Protein AF-A0A6I9YJZ0-F1 (afdb_monomer)

Sequence (220 aa):
MALQTDIVELQRIPQGGKQGSSLDDLENQARELYRKLREKPRDQRTSGDSQEVVRLLLQAIQTFEKKIRLLYVQLSNTVVCKQKALELFPKVDEVMTLMHEDEKTVVRLQEKRQKELWNLLKIACSKVRGPVSGSPDSINISRPNNPGQLSLQVITPQNHLVDSGVKSEDLLVETHSLCSQLENVMVDTMKDQEHSFMTLDWSWLELPAEERKRLEQTQM

Secondary structure (DSSP, 8-state):
-HHHHHHHHHHTS--S-SSS--HHHHHHHHHHHHHHHHHS-GGG------HHHHHHHHHHHHHHHHHHHHHHHHHHHHHHHHHHHHHHHHHHHHHHHHHHHHHHHHHHHHHHHHHHHHHHHHHHHHHTSS------------------------------TTSHHHHHHHHHHHHHHHHHHHHHHHHHHHHHHHHHHHTS--TTTS--HHHHHHHHHTT-

Organism: NCBI:txid35019

Radius of gyration: 41.4 Å; Cα contacts (8 Å, |Δi|>4): 25; chains: 1; bounding box: 74×68×133 Å

pLDDT: mean 78.28, std 21.3, range [32.06, 98.81]

InterPro domains:
  IPR022007 I-kappa-kinase-beta NEMO binding domain [PF12179] (169-205)
  IPR022007 I-kappa-kinase-beta NEMO binding domain [SM01239] (168-205)
  IPR041185 IKBKB, scaffold dimerization domain [PF18397] (1-126)
  IPR046375 IKBKB, scaffold dimerization domain superfamily [G3DSA:1.20.1270.250] (1-138)
  IPR051180 Inhibitor of nuclear factor kappa-B kinase [PTHR22969] (1-205)

Structure (mmCIF, N/CA/C/O backbone):
data_AF-A0A6I9YJZ0-F1
#
_entry.id   AF-A0A6I9YJZ0-F1
#
loop_
_atom_site.group_PDB
_atom_site.id
_atom_site.type_symbol
_atom_site.label_atom_id
_atom_site.label_alt_id
_atom_site.label_comp_id
_atom_site.label_asym_id
_atom_site.label_entity_id
_atom_site.label_seq_id
_atom_site.pdbx_PDB_ins_code
_atom_site.Cartn_x
_atom_site.Cartn_y
_atom_site.Cartn_z
_atom_site.occupancy
_atom_site.B_iso_or_equiv
_atom_site.auth_seq_id
_atom_site.auth_comp_id
_atom_site.auth_asym_id
_atom_site.auth_atom_id
_atom_site.pdbx_PDB_model_num
ATOM 1 N N . MET A 1 1 ? -2.819 4.442 -12.175 1.00 89.19 1 MET A N 1
ATOM 2 C CA . MET A 1 1 ? -3.759 5.515 -11.771 1.00 89.19 1 MET A CA 1
ATOM 3 C C . MET A 1 1 ? -4.951 5.009 -10.966 1.00 89.19 1 MET A C 1
ATOM 5 O O . MET A 1 1 ? -5.143 5.537 -9.887 1.00 89.19 1 MET A O 1
ATOM 9 N N . ALA A 1 2 ? -5.695 3.979 -11.395 1.00 94.19 2 ALA A N 1
ATOM 10 C CA . ALA A 1 2 ? -6.834 3.456 -10.615 1.00 94.19 2 ALA A CA 1
ATOM 11 C C . ALA A 1 2 ? -6.472 3.068 -9.164 1.00 94.19 2 ALA A C 1
ATOM 13 O O . ALA A 1 2 ? -7.145 3.483 -8.232 1.00 94.19 2 ALA A O 1
ATOM 14 N N . LEU A 1 3 ? -5.340 2.380 -8.960 1.00 95.19 3 LEU A N 1
ATOM 15 C CA . LEU A 1 3 ? -4.853 2.042 -7.617 1.00 95.19 3 LEU A CA 1
ATOM 16 C C . LEU A 1 3 ? -4.596 3.278 -6.733 1.00 95.19 3 LEU A C 1
ATOM 18 O O . LEU A 1 3 ? -4.850 3.242 -5.537 1.00 95.19 3 LEU A O 1
ATOM 22 N N . GLN A 1 4 ? -4.124 4.382 -7.318 1.00 94.88 4 GLN A N 1
ATOM 23 C CA . GLN A 1 4 ? -3.910 5.630 -6.581 1.00 94.88 4 GLN A CA 1
ATOM 24 C C . GLN A 1 4 ? -5.243 6.214 -6.100 1.00 94.88 4 GLN A C 1
ATOM 26 O O . GLN A 1 4 ? -5.325 6.717 -4.984 1.00 94.88 4 GLN A O 1
ATOM 31 N N . THR A 1 5 ? -6.291 6.129 -6.924 1.00 94.94 5 THR A N 1
ATOM 32 C CA . THR A 1 5 ? -7.646 6.543 -6.546 1.00 94.94 5 THR A CA 1
ATOM 33 C C . THR A 1 5 ? -8.163 5.718 -5.371 1.00 94.94 5 THR A C 1
ATOM 35 O O . THR A 1 5 ? -8.578 6.315 -4.380 1.00 94.94 5 THR A O 1
ATOM 38 N N . ASP A 1 6 ? -8.043 4.386 -5.436 1.00 92.12 6 ASP A N 1
ATOM 39 C CA . ASP A 1 6 ? -8.446 3.475 -4.351 1.00 92.12 6 ASP A CA 1
ATOM 40 C C . ASP A 1 6 ? -7.719 3.820 -3.030 1.00 92.12 6 ASP A C 1
ATOM 42 O O . ASP A 1 6 ? -8.333 3.890 -1.964 1.00 92.12 6 ASP A O 1
ATOM 46 N N . ILE A 1 7 ? -6.408 4.091 -3.091 1.00 93.38 7 ILE A N 1
ATOM 47 C CA . ILE A 1 7 ? -5.592 4.449 -1.916 1.00 93.38 7 ILE A CA 1
ATOM 48 C C . ILE A 1 7 ? -6.031 5.788 -1.314 1.00 93.38 7 ILE A C 1
ATOM 50 O O . ILE A 1 7 ? -6.180 5.903 -0.097 1.00 93.38 7 ILE A O 1
ATOM 54 N N . VAL A 1 8 ? -6.250 6.805 -2.148 1.00 93.25 8 VAL A N 1
ATOM 55 C CA . VAL A 1 8 ? -6.686 8.130 -1.681 1.00 93.25 8 VAL A CA 1
ATOM 56 C C . VAL A 1 8 ? -8.094 8.064 -1.087 1.00 93.25 8 VAL A C 1
ATOM 58 O O . VAL A 1 8 ? -8.381 8.746 -0.103 1.00 93.25 8 VAL A O 1
ATOM 61 N N . GLU A 1 9 ? -8.981 7.246 -1.652 1.00 88.94 9 GLU A N 1
ATOM 62 C CA . GLU A 1 9 ? -10.317 7.033 -1.101 1.00 88.94 9 GLU A CA 1
ATOM 63 C C . GLU A 1 9 ? -10.255 6.388 0.287 1.00 88.94 9 GLU A C 1
ATOM 65 O O . GLU A 1 9 ? -10.908 6.885 1.203 1.00 88.94 9 GLU A O 1
ATOM 70 N N . LEU A 1 10 ? -9.393 5.383 0.486 1.00 88.50 10 LEU A N 1
ATOM 71 C CA . LEU A 1 10 ? -9.165 4.777 1.804 1.00 88.50 10 LEU A CA 1
ATOM 72 C C . LEU A 1 10 ? -8.682 5.789 2.851 1.00 88.50 10 LEU A C 1
ATOM 74 O O . LEU A 1 10 ? -9.098 5.732 4.005 1.00 88.50 10 LEU A O 1
ATOM 78 N N . GLN A 1 11 ? -7.849 6.749 2.452 1.00 84.56 11 GLN A N 1
ATOM 79 C CA . GLN A 1 11 ? -7.344 7.794 3.349 1.00 84.56 11 GLN A CA 1
ATOM 80 C C . GLN A 1 11 ? -8.394 8.856 3.705 1.00 84.56 11 GLN A C 1
ATOM 82 O O . GLN A 1 11 ? -8.280 9.504 4.745 1.00 84.56 11 GLN A O 1
ATOM 87 N N . ARG A 1 12 ? -9.423 9.050 2.869 1.00 83.25 12 ARG A N 1
ATOM 88 C CA . ARG A 1 12 ? -10.500 10.026 3.120 1.00 83.25 12 ARG A CA 1
ATOM 89 C C . ARG A 1 12 ? -11.581 9.526 4.067 1.00 83.25 12 ARG A C 1
ATOM 91 O O . ARG A 1 12 ? -12.447 10.318 4.443 1.00 83.25 12 ARG A O 1
ATOM 98 N N . ILE A 1 13 ? -11.574 8.246 4.429 1.00 68.31 13 ILE A N 1
ATOM 99 C CA . ILE A 1 13 ? -12.644 7.672 5.239 1.00 68.31 13 ILE A CA 1
ATOM 100 C C . ILE A 1 13 ? -12.625 8.342 6.615 1.00 68.31 13 ILE A C 1
ATOM 102 O O . ILE A 1 13 ? -11.611 8.277 7.314 1.00 68.31 13 ILE A O 1
ATOM 106 N N . PRO A 1 14 ? -13.714 9.039 7.001 1.00 63.38 14 PRO A N 1
ATOM 107 C CA . PRO A 1 14 ? -13.719 9.836 8.210 1.00 63.38 14 PRO A CA 1
ATOM 108 C C . PRO A 1 14 ? -13.500 8.915 9.403 1.00 63.38 14 PRO A C 1
ATOM 110 O O . PRO A 1 14 ? -14.345 8.084 9.738 1.00 63.38 14 PRO A O 1
ATOM 113 N N . GLN A 1 15 ? -12.344 9.079 10.041 1.00 57.19 15 GLN A N 1
ATOM 114 C CA . GLN A 1 15 ? -11.987 8.452 11.304 1.00 57.19 15 GLN A CA 1
ATOM 115 C C . GLN A 1 15 ? -12.956 8.969 12.382 1.00 57.19 15 GLN A C 1
ATOM 117 O O . GLN A 1 15 ? -12.709 9.957 13.063 1.00 57.19 15 GLN A O 1
ATOM 122 N N . GLY A 1 16 ? -14.135 8.353 12.475 1.00 54.47 16 GLY A N 1
ATOM 123 C CA . GLY A 1 16 ? -14.997 8.373 13.657 1.00 54.47 16 GLY A CA 1
ATOM 124 C C . GLY A 1 16 ? -15.728 9.670 14.019 1.00 54.47 16 GLY A C 1
ATOM 125 O O . GLY A 1 16 ? -16.404 9.688 15.043 1.00 54.47 16 GLY A O 1
ATOM 126 N N . GLY A 1 17 ? -15.673 10.738 13.229 1.00 52.31 17 GLY A N 1
ATOM 127 C CA . GLY A 1 17 ? -16.432 11.950 13.538 1.00 52.31 17 GLY A CA 1
ATOM 128 C C . GLY A 1 17 ? -17.819 11.945 12.900 1.00 52.31 17 GLY A C 1
ATOM 129 O O . GLY A 1 17 ? -17.897 12.263 11.717 1.00 52.31 17 GLY A O 1
ATOM 130 N N . LYS A 1 18 ? -18.890 11.675 13.675 1.00 54.16 18 LYS A N 1
ATOM 131 C CA . LYS A 1 18 ? -20.130 12.508 13.736 1.00 54.16 18 LYS A CA 1
ATOM 132 C C . LYS A 1 18 ? -21.462 11.815 14.080 1.00 54.16 18 LYS A C 1
ATOM 134 O O . LYS A 1 18 ? -22.438 12.541 14.235 1.00 54.16 18 LYS A O 1
ATOM 139 N N . GLN A 1 19 ? -21.574 10.497 14.270 1.00 45.75 19 GLN A N 1
ATOM 140 C CA . GLN A 1 19 ? -22.873 9.903 14.659 1.00 45.75 19 GLN A CA 1
ATOM 141 C C . GLN A 1 19 ? -22.752 8.820 15.740 1.00 45.75 19 GLN A C 1
ATOM 143 O O . GLN A 1 19 ? -22.473 7.659 15.457 1.00 45.75 19 GLN A O 1
ATOM 148 N N . GLY A 1 20 ? -23.005 9.231 16.986 1.00 58.12 20 GLY A N 1
ATOM 149 C CA . GLY A 1 20 ? -22.986 8.405 18.197 1.00 58.12 20 GLY A CA 1
ATOM 150 C C . GLY A 1 20 ? -21.967 8.919 19.214 1.00 58.12 20 GLY A C 1
ATOM 151 O O . GLY A 1 20 ? -20.915 9.413 18.820 1.00 58.12 20 GLY A O 1
ATOM 152 N N . SER A 1 21 ? -22.276 8.810 20.512 1.00 62.78 21 SER A N 1
ATOM 153 C CA . SER A 1 21 ? -21.271 8.954 21.576 1.00 62.78 21 SER A CA 1
ATOM 154 C C . SER A 1 21 ? -20.090 8.042 21.237 1.00 62.78 21 SER A C 1
ATOM 156 O O . SER A 1 21 ? -20.307 6.840 21.032 1.00 62.78 21 SER A O 1
ATOM 158 N N . SER A 1 22 ? -18.874 8.584 21.132 1.00 84.94 22 SER A N 1
ATOM 159 C CA . SER A 1 22 ? -17.691 7.759 20.889 1.00 84.94 22 SER A CA 1
ATOM 160 C C . SER A 1 22 ? -17.588 6.693 21.979 1.00 84.94 22 SER A C 1
ATOM 162 O O . SER A 1 22 ? -18.131 6.826 23.076 1.00 84.94 22 SER A O 1
ATOM 164 N N . LEU A 1 23 ? -16.853 5.626 21.683 1.00 90.69 23 LEU A N 1
ATOM 165 C CA . LEU A 1 23 ? -16.465 4.658 22.703 1.00 90.69 23 LEU A CA 1
ATOM 166 C C . LEU A 1 23 ? -15.793 5.367 23.900 1.00 90.69 23 LEU A C 1
ATOM 168 O O . LEU A 1 23 ? -16.055 5.001 25.040 1.00 90.69 23 LEU A O 1
ATOM 172 N N . ASP A 1 24 ? -15.041 6.439 23.631 1.00 90.88 24 ASP A N 1
ATOM 173 C CA . ASP A 1 24 ? -14.400 7.287 24.645 1.00 90.88 24 ASP A CA 1
ATOM 174 C C . ASP A 1 24 ? -15.426 8.068 25.482 1.00 90.88 24 ASP A C 1
ATOM 176 O O . ASP A 1 24 ? -15.283 8.200 26.694 1.00 90.88 24 ASP A O 1
ATOM 180 N N . ASP A 1 25 ? -16.510 8.548 24.865 1.00 92.31 25 ASP A N 1
ATOM 181 C CA . ASP A 1 25 ? -17.584 9.240 25.587 1.00 92.31 25 ASP A CA 1
ATOM 182 C C . ASP A 1 25 ? -18.310 8.279 26.534 1.00 92.31 25 ASP A C 1
ATOM 184 O O . ASP A 1 25 ? -18.611 8.632 27.674 1.00 92.31 25 ASP A O 1
ATOM 188 N N . LEU A 1 26 ? -18.566 7.049 26.077 1.00 94.19 26 LEU A N 1
ATOM 189 C CA . LEU A 1 26 ? -19.190 6.001 26.888 1.00 94.19 26 LEU A CA 1
ATOM 190 C C . LEU A 1 26 ? -18.299 5.590 28.057 1.00 94.19 26 LEU A C 1
ATOM 192 O O . LEU A 1 26 ? -18.790 5.406 29.172 1.00 94.19 26 LEU A O 1
ATOM 196 N N . GLU A 1 27 ? -16.991 5.497 27.824 1.00 94.38 27 GLU A N 1
ATOM 197 C CA . GLU A 1 27 ? -16.016 5.264 28.881 1.00 94.38 27 GLU A CA 1
ATOM 198 C C . GLU A 1 27 ? -16.036 6.398 29.913 1.00 94.38 27 GLU A C 1
ATOM 200 O O . GLU A 1 27 ? -16.138 6.144 31.116 1.00 94.38 27 GLU A O 1
ATOM 205 N N . ASN A 1 28 ? -15.992 7.651 29.459 1.00 95.75 28 ASN A N 1
ATOM 206 C CA . ASN A 1 28 ? -16.017 8.820 30.335 1.00 95.75 28 ASN A CA 1
ATOM 207 C C . ASN A 1 28 ? -17.302 8.874 31.173 1.00 95.75 28 ASN A C 1
ATOM 209 O O . ASN A 1 28 ? -17.244 9.140 32.376 1.00 95.75 28 ASN A O 1
ATOM 213 N N . GLN A 1 29 ? -18.453 8.552 30.577 1.00 96.25 29 GLN A N 1
ATOM 214 C CA . GLN A 1 29 ? -19.728 8.448 31.289 1.00 96.25 29 GLN A CA 1
ATOM 215 C C . GLN A 1 29 ? -19.708 7.345 32.354 1.00 96.25 29 GLN A C 1
ATOM 217 O O . GLN A 1 29 ? -20.157 7.575 33.478 1.00 96.25 29 GLN A O 1
ATOM 222 N N . ALA A 1 30 ? -19.153 6.171 32.043 1.00 96.19 30 ALA A N 1
ATOM 223 C CA . ALA A 1 30 ? -19.046 5.069 32.99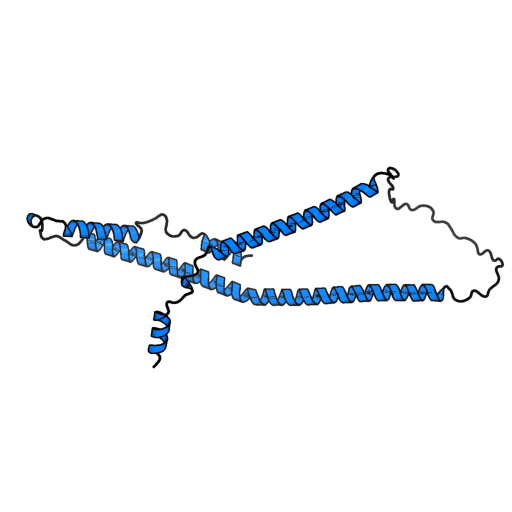7 1.00 96.19 30 ALA A CA 1
ATOM 224 C C . ALA A 1 30 ? -18.090 5.397 34.156 1.00 96.19 30 ALA A C 1
ATOM 226 O O . ALA A 1 30 ? -18.415 5.141 35.320 1.00 96.19 30 ALA A O 1
ATOM 227 N N . ARG A 1 31 ? -16.940 6.020 33.859 1.00 96.75 31 ARG A N 1
ATOM 228 C CA . ARG A 1 31 ? -15.984 6.506 34.869 1.00 96.75 31 ARG A CA 1
ATOM 229 C C . ARG A 1 31 ? -16.638 7.524 35.801 1.00 96.75 31 ARG A C 1
ATOM 231 O O . ARG A 1 31 ? -16.489 7.417 37.016 1.00 96.75 31 ARG A O 1
ATOM 238 N N . GLU A 1 32 ? -17.401 8.467 35.252 1.00 97.12 32 GLU A N 1
ATOM 239 C CA . GLU A 1 32 ? -18.118 9.478 36.032 1.00 97.12 32 GLU A CA 1
ATOM 240 C C . GLU A 1 32 ? -19.205 8.868 36.921 1.00 97.12 32 GLU A C 1
ATOM 242 O O . GLU A 1 32 ? -19.327 9.217 38.096 1.00 97.12 32 GLU A O 1
ATOM 247 N N . LEU A 1 33 ? -19.973 7.919 36.385 1.00 95.75 33 LEU A N 1
ATOM 248 C CA . LEU A 1 33 ? -20.999 7.207 37.138 1.00 95.75 33 LEU A CA 1
ATOM 249 C C . LEU A 1 33 ? -20.394 6.469 38.343 1.00 95.75 33 LEU A C 1
ATOM 251 O O . LEU A 1 33 ? -20.909 6.559 39.460 1.00 95.75 33 LEU A O 1
ATOM 255 N N . TYR A 1 34 ? -19.272 5.780 38.131 1.00 95.50 34 TYR A N 1
ATOM 256 C CA . TYR A 1 34 ? -18.565 5.073 39.194 1.00 95.50 34 TYR A CA 1
ATOM 257 C C . TYR A 1 34 ? -17.957 6.026 40.231 1.00 95.50 34 TYR A C 1
ATOM 259 O O . TYR A 1 34 ? -18.058 5.766 41.433 1.00 95.50 34 TYR A O 1
ATOM 267 N N . ARG A 1 35 ? -17.381 7.151 39.787 1.00 96.25 35 ARG A N 1
ATOM 268 C CA . ARG A 1 35 ? -16.863 8.213 40.664 1.00 96.25 35 ARG A CA 1
ATOM 269 C C . ARG A 1 35 ? -17.950 8.705 41.620 1.00 96.25 35 ARG A C 1
ATOM 271 O O . ARG A 1 35 ? -17.780 8.621 42.835 1.00 96.25 35 ARG A O 1
ATOM 278 N N . LYS A 1 36 ? -19.114 9.084 41.078 1.00 93.81 36 LYS A N 1
ATOM 279 C CA . LYS A 1 36 ? -20.282 9.526 41.859 1.00 93.81 36 LYS A CA 1
ATOM 280 C C . LYS A 1 36 ? -20.764 8.462 42.841 1.00 93.81 36 LYS A C 1
ATOM 282 O O . LYS A 1 36 ? -21.148 8.788 43.960 1.00 93.81 36 LYS A O 1
ATOM 287 N N . LEU A 1 37 ? -20.747 7.188 42.445 1.00 92.12 37 LEU A N 1
ATOM 288 C CA . LEU A 1 37 ? -21.138 6.089 43.328 1.00 92.12 37 LEU A CA 1
ATOM 289 C C . LEU A 1 37 ? -20.167 5.924 44.508 1.00 92.12 37 LEU A C 1
ATOM 291 O O . LEU A 1 37 ? -20.604 5.675 45.631 1.00 92.12 37 LEU A O 1
ATOM 295 N N . ARG A 1 38 ? -18.861 6.086 44.269 1.00 92.25 38 ARG A N 1
ATOM 296 C CA . ARG A 1 38 ? -17.805 5.997 45.291 1.00 92.25 38 ARG A CA 1
ATOM 297 C C . ARG A 1 38 ? -17.801 7.174 46.260 1.00 92.25 38 ARG A C 1
ATOM 299 O O . ARG A 1 38 ? -17.594 6.969 47.455 1.00 92.25 38 ARG A O 1
ATOM 306 N N . GLU A 1 39 ? -18.028 8.379 45.751 1.00 94.25 39 GLU A N 1
ATOM 307 C CA . GLU A 1 39 ? -18.002 9.623 46.529 1.00 94.25 39 GLU A CA 1
ATOM 308 C C . GLU A 1 39 ? -19.256 9.817 47.400 1.00 94.25 39 GLU A C 1
ATOM 310 O O . GLU A 1 39 ? -19.254 10.660 48.296 1.00 94.25 39 GLU A O 1
ATOM 315 N N . LYS A 1 40 ? -20.313 9.008 47.214 1.00 92.38 40 LYS A N 1
ATOM 316 C CA . LYS A 1 40 ? -21.535 9.077 48.033 1.00 92.38 40 LYS A CA 1
ATOM 317 C C . LYS A 1 40 ? -21.243 8.911 49.543 1.00 92.38 40 LYS A C 1
ATOM 319 O O . LYS A 1 40 ? -20.646 7.891 49.939 1.00 92.38 40 LYS A O 1
ATOM 324 N N . PRO A 1 41 ? -21.719 9.845 50.401 1.00 90.12 41 PRO A N 1
ATOM 325 C CA . PRO A 1 41 ? -21.644 9.734 51.862 1.00 90.12 41 PRO A CA 1
ATOM 326 C C . PRO A 1 41 ? -22.288 8.444 52.376 1.00 90.12 41 PRO A C 1
ATOM 328 O O . PRO A 1 41 ? -23.252 7.964 51.781 1.00 90.12 41 PRO A O 1
ATOM 331 N N . ARG A 1 42 ? -21.787 7.885 53.491 1.00 84.94 42 ARG A N 1
ATOM 332 C CA . ARG A 1 42 ? -22.301 6.621 54.066 1.00 84.94 42 ARG A CA 1
ATOM 333 C C . ARG A 1 42 ? -23.805 6.667 54.338 1.00 84.94 42 ARG A C 1
ATOM 335 O O . ARG A 1 42 ? -24.481 5.684 54.060 1.00 84.94 42 ARG A O 1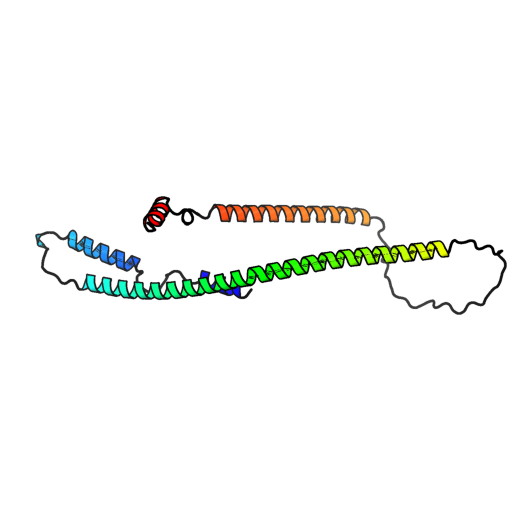
ATOM 342 N N . ASP A 1 43 ? -24.310 7.815 54.771 1.00 87.50 43 ASP A N 1
ATOM 343 C CA . ASP A 1 43 ? -25.717 8.021 55.134 1.00 87.50 43 ASP A CA 1
ATOM 344 C C . ASP A 1 43 ? -26.663 7.969 53.917 1.00 87.50 43 ASP A C 1
ATOM 346 O O . ASP A 1 43 ? -27.863 7.769 54.063 1.00 87.50 43 ASP A O 1
ATOM 350 N N . GLN A 1 44 ? -26.118 8.110 52.701 1.00 87.31 44 GLN A N 1
ATOM 351 C CA . GLN A 1 44 ? -26.849 8.069 51.427 1.00 87.31 44 GLN A CA 1
ATOM 352 C C . GLN A 1 44 ? -26.606 6.770 50.638 1.00 87.31 44 GLN A C 1
ATOM 354 O O . GLN A 1 44 ? -27.030 6.650 49.484 1.00 87.31 44 GLN A O 1
ATOM 359 N N . ARG A 1 45 ? -25.892 5.792 51.215 1.00 88.19 45 ARG A N 1
ATOM 360 C CA . ARG A 1 45 ? -25.632 4.493 50.576 1.00 88.19 45 ARG A CA 1
ATOM 361 C C . ARG A 1 45 ? -26.824 3.574 50.779 1.00 88.19 45 ARG A C 1
ATOM 363 O O . ARG A 1 45 ? -26.849 2.747 51.684 1.00 88.19 45 ARG A O 1
ATOM 370 N N . THR A 1 46 ? -27.812 3.736 49.915 1.00 86.31 46 THR A N 1
ATOM 371 C CA . THR A 1 46 ? -28.967 2.846 49.827 1.00 86.31 46 THR A CA 1
ATOM 372 C C . THR A 1 46 ? -28.752 1.777 48.757 1.00 86.31 46 THR A C 1
ATOM 374 O O . THR A 1 46 ? -27.877 1.896 47.895 1.00 86.31 46 THR A O 1
ATOM 377 N N . SER A 1 47 ? -29.553 0.711 48.816 1.00 87.75 47 SER A N 1
ATOM 378 C CA . SER A 1 47 ? -29.655 -0.243 47.710 1.00 87.75 47 SER A CA 1
ATOM 379 C C . SER A 1 47 ? -30.175 0.478 46.459 1.00 87.75 47 SER A C 1
ATOM 381 O O . SER A 1 47 ? -31.075 1.314 46.559 1.00 87.75 47 SER A O 1
ATOM 383 N N . GLY A 1 48 ? -29.594 0.182 45.298 1.00 87.31 48 GLY A N 1
ATOM 384 C CA . GLY A 1 48 ? -29.972 0.759 44.009 1.00 87.31 48 GLY A CA 1
ATOM 385 C C . GLY A 1 48 ? -29.786 -0.251 42.881 1.00 87.31 48 GLY A C 1
ATOM 386 O O . GLY A 1 48 ? -29.102 -1.261 43.056 1.00 87.31 48 GLY A O 1
ATOM 387 N N . ASP A 1 49 ? -30.406 0.013 41.733 1.00 91.88 49 ASP A N 1
ATOM 388 C CA . ASP A 1 49 ? -30.241 -0.817 40.543 1.00 91.88 49 ASP A CA 1
ATOM 389 C C . ASP A 1 49 ? -28.923 -0.521 39.800 1.00 91.88 49 ASP A C 1
ATOM 391 O O . ASP A 1 49 ? -28.205 0.441 40.079 1.00 91.88 49 ASP A O 1
ATOM 395 N N . SER A 1 50 ? -28.580 -1.400 38.859 1.00 94.81 50 SER A N 1
ATOM 396 C CA . SER A 1 50 ? -27.412 -1.255 37.978 1.00 94.81 50 SER A CA 1
ATOM 397 C C . SER A 1 50 ? -27.810 -0.851 36.554 1.00 94.81 50 SER A C 1
ATOM 399 O O . SER A 1 50 ? -27.029 -1.053 35.622 1.00 94.81 50 SER A O 1
ATOM 401 N N . GLN A 1 51 ? -29.021 -0.314 36.356 1.00 97.12 51 GLN A N 1
ATOM 402 C CA . GLN A 1 51 ? -29.609 -0.121 35.028 1.00 97.12 51 GLN A CA 1
ATOM 403 C C . GLN A 1 51 ? -28.742 0.788 34.151 1.00 97.12 51 GLN A C 1
ATOM 405 O O . GLN A 1 51 ? -28.505 0.471 32.987 1.00 97.12 51 GLN A O 1
ATOM 410 N N . GLU A 1 52 ? -28.209 1.872 34.714 1.00 95.44 52 GLU A N 1
ATOM 411 C CA . GLU A 1 52 ? -27.393 2.829 33.961 1.00 95.44 52 GLU A CA 1
ATOM 412 C C . GLU A 1 52 ? -26.013 2.266 33.578 1.00 95.44 52 GLU A C 1
ATOM 414 O O . GLU A 1 52 ? -25.540 2.493 32.465 1.00 95.44 52 GLU A O 1
ATOM 419 N N . VAL A 1 53 ? -25.396 1.450 34.446 1.00 96.31 53 VAL A N 1
ATOM 420 C CA . VAL A 1 53 ? -24.148 0.729 34.120 1.00 96.31 53 VAL A CA 1
ATOM 421 C C . VAL A 1 53 ? -24.393 -0.253 32.979 1.00 96.31 53 VAL A C 1
ATOM 423 O O . VAL A 1 53 ? -23.629 -0.294 32.015 1.00 96.31 53 VAL A O 1
ATOM 426 N N . VAL A 1 54 ? -25.476 -1.029 33.067 1.00 97.69 54 VAL A N 1
ATOM 427 C CA . VAL A 1 54 ? -25.848 -2.007 32.038 1.00 97.69 54 VAL A CA 1
ATOM 428 C C . VAL A 1 54 ? -26.164 -1.305 30.715 1.00 97.69 54 VAL A C 1
ATOM 430 O O . VAL A 1 54 ? -25.725 -1.768 29.663 1.00 97.69 54 VAL A O 1
ATOM 433 N N . ARG A 1 55 ? -26.852 -0.155 30.747 1.00 96.88 55 ARG A N 1
ATOM 434 C CA . ARG A 1 55 ? -27.142 0.664 29.561 1.00 96.88 55 ARG A CA 1
ATOM 435 C C . ARG A 1 55 ? -25.857 1.121 28.867 1.00 96.88 55 ARG A C 1
ATOM 437 O O . ARG A 1 55 ? -25.727 0.931 27.657 1.00 96.88 55 ARG A O 1
ATOM 444 N N . LEU A 1 56 ? -24.909 1.682 29.621 1.00 96.50 56 LEU A N 1
ATOM 445 C CA . LEU A 1 56 ? -23.610 2.117 29.095 1.00 96.50 56 LEU A CA 1
ATOM 446 C C . LEU A 1 56 ? -22.807 0.943 28.524 1.00 96.50 56 LEU A C 1
ATOM 448 O O . LEU A 1 56 ? -22.247 1.063 27.436 1.00 96.50 56 LEU A O 1
ATOM 452 N N . LEU A 1 57 ? -22.803 -0.206 29.207 1.00 97.25 57 LEU A N 1
ATOM 453 C CA . LEU A 1 57 ? -22.099 -1.407 28.756 1.00 97.25 57 LEU A CA 1
ATOM 454 C C . LEU A 1 57 ? -22.665 -1.943 27.435 1.00 97.25 57 LEU A C 1
ATOM 456 O O . LEU A 1 57 ? -21.908 -2.208 26.503 1.00 97.25 57 LEU A O 1
ATOM 460 N N . LEU A 1 58 ? -23.990 -2.059 27.321 1.00 97.12 58 LEU A N 1
ATOM 461 C CA . LEU A 1 58 ? -24.636 -2.508 26.085 1.00 97.12 58 LEU A CA 1
ATOM 462 C C . LEU A 1 58 ? -24.370 -1.538 24.928 1.00 97.12 58 LEU A C 1
ATOM 464 O O . LEU A 1 58 ? -24.079 -1.972 23.812 1.00 97.12 58 LEU A O 1
ATOM 468 N N . GLN A 1 59 ? -24.405 -0.230 25.192 1.00 96.06 59 GLN A N 1
ATOM 469 C CA . GLN A 1 59 ? -24.083 0.782 24.189 1.00 96.06 59 GLN A CA 1
ATOM 470 C C . GLN A 1 59 ? -22.608 0.709 23.759 1.00 96.06 59 GLN A C 1
ATOM 472 O O . GLN A 1 59 ? -22.308 0.843 22.568 1.00 96.06 59 GLN A O 1
ATOM 477 N N . ALA A 1 60 ? -21.690 0.447 24.694 1.00 95.56 60 ALA A N 1
ATOM 478 C CA . ALA A 1 60 ? -20.269 0.272 24.410 1.00 95.56 60 ALA A CA 1
ATOM 479 C C . ALA A 1 60 ? -20.014 -0.970 23.550 1.00 95.56 60 ALA A C 1
ATOM 481 O O . ALA A 1 60 ? -19.332 -0.857 22.535 1.00 95.56 60 ALA A O 1
ATOM 482 N N . ILE A 1 61 ? -20.626 -2.114 23.876 1.00 96.44 61 ILE A N 1
ATOM 483 C CA . ILE A 1 61 ? -20.521 -3.353 23.085 1.00 96.44 61 ILE A CA 1
ATOM 484 C C . ILE A 1 61 ? -21.020 -3.120 21.653 1.00 96.44 61 ILE A C 1
ATOM 486 O O . ILE A 1 61 ? -20.308 -3.405 20.692 1.00 96.44 61 ILE A O 1
ATOM 490 N N . GLN A 1 62 ? -22.198 -2.514 21.487 1.00 94.75 62 GLN A N 1
ATOM 491 C CA . GLN A 1 62 ? -22.745 -2.221 20.157 1.00 94.75 62 GLN A CA 1
ATOM 492 C C . GLN A 1 62 ? -21.858 -1.264 19.350 1.00 94.75 62 GLN A C 1
ATOM 494 O O . GLN A 1 62 ? -21.695 -1.426 18.137 1.00 94.75 62 GLN A O 1
ATOM 499 N N . THR A 1 63 ? -21.293 -0.250 20.007 1.00 91.75 63 THR A N 1
ATOM 500 C CA . THR A 1 63 ? -20.403 0.732 19.372 1.00 91.75 63 THR A CA 1
ATOM 501 C C . THR A 1 63 ? -19.076 0.087 18.981 1.00 91.75 63 THR A C 1
ATOM 503 O O . THR A 1 63 ? -18.588 0.301 17.872 1.00 91.75 63 THR A O 1
ATOM 506 N N . PHE A 1 64 ? -18.527 -0.751 19.857 1.00 93.81 64 PHE A N 1
ATOM 507 C CA . PHE A 1 64 ? -17.311 -1.521 19.634 1.00 93.81 64 PHE A CA 1
ATOM 508 C C . PHE A 1 64 ? -17.450 -2.469 18.444 1.00 93.81 64 PHE A C 1
ATOM 510 O O . PHE A 1 64 ? -16.632 -2.415 17.531 1.00 93.81 64 PHE A O 1
ATOM 517 N N . GLU A 1 65 ? -18.523 -3.257 18.373 1.00 94.19 65 GLU A N 1
ATOM 518 C CA . GLU A 1 65 ? -18.755 -4.149 17.234 1.00 94.19 65 GLU A CA 1
ATOM 519 C C . GLU A 1 65 ? -18.880 -3.395 15.905 1.00 94.19 65 GLU A C 1
ATOM 521 O O . GLU A 1 65 ? -18.364 -3.840 14.879 1.00 94.19 65 GLU A O 1
ATOM 526 N N . LYS A 1 66 ? -19.568 -2.245 15.897 1.00 91.50 66 LYS A N 1
ATOM 527 C CA . LYS A 1 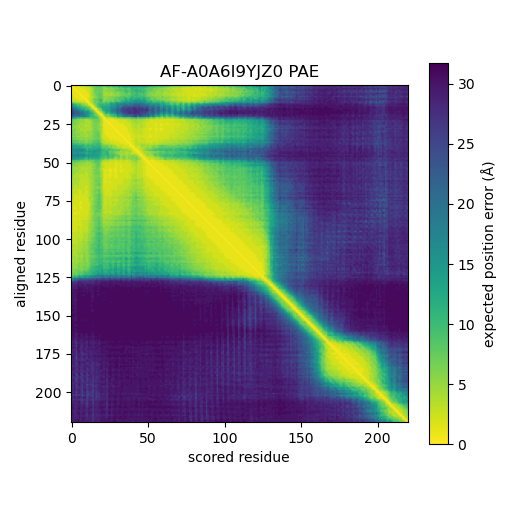66 ? -19.673 -1.395 14.700 1.00 91.50 66 LYS A CA 1
ATOM 528 C C . LYS A 1 66 ? -18.299 -0.878 14.269 1.00 91.50 66 LYS A C 1
ATOM 530 O O . LYS A 1 66 ? -17.976 -0.970 13.085 1.00 91.50 66 LYS A O 1
ATOM 535 N N . LYS A 1 67 ? -17.487 -0.387 15.214 1.00 88.75 67 LYS A N 1
ATOM 536 C CA . LYS A 1 67 ? -16.115 0.078 14.947 1.00 88.75 67 LYS A CA 1
ATOM 537 C C . LYS A 1 67 ? -15.228 -1.059 14.435 1.00 88.75 67 LYS A C 1
ATOM 539 O O . LYS A 1 67 ? -14.536 -0.867 13.442 1.00 88.75 67 LYS A O 1
ATOM 544 N N . ILE A 1 68 ? -15.305 -2.244 15.041 1.00 93.44 68 ILE A N 1
ATOM 545 C CA . ILE A 1 68 ? -14.575 -3.436 14.592 1.00 93.44 68 ILE A CA 1
ATOM 546 C C . ILE A 1 68 ? -14.944 -3.801 13.159 1.00 93.44 68 ILE A C 1
ATOM 548 O O . ILE A 1 68 ? -14.054 -3.988 12.335 1.00 93.44 68 ILE A O 1
ATOM 552 N N . ARG A 1 69 ? -16.241 -3.881 12.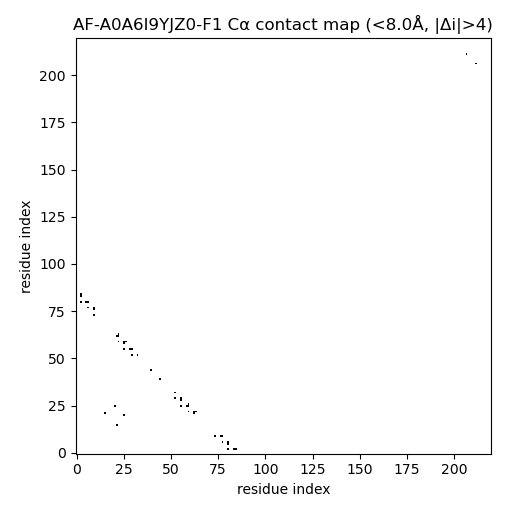835 1.00 93.12 69 ARG A N 1
ATOM 553 C CA . ARG A 1 69 ? -16.684 -4.209 11.471 1.00 93.12 69 ARG A CA 1
ATOM 554 C C . ARG A 1 69 ? -16.121 -3.224 10.451 1.00 93.12 69 ARG A C 1
ATOM 556 O O . ARG A 1 69 ? -15.606 -3.649 9.421 1.00 93.12 69 ARG A O 1
ATOM 563 N N . LEU A 1 70 ? -16.164 -1.928 10.757 1.00 89.31 70 LEU A N 1
ATOM 564 C CA . LEU A 1 70 ? -15.582 -0.907 9.891 1.00 89.31 70 LEU A CA 1
ATOM 565 C C . LEU A 1 70 ? -14.062 -1.079 9.756 1.00 89.31 70 LEU A C 1
ATOM 567 O O . LEU A 1 70 ? -13.556 -1.053 8.638 1.00 89.31 70 LEU A O 1
ATOM 571 N N . LEU A 1 71 ? -13.350 -1.312 10.862 1.00 90.19 71 LEU A N 1
ATOM 572 C CA . LEU A 1 71 ? -11.901 -1.518 10.865 1.00 90.19 71 LEU A CA 1
ATOM 573 C C . LEU A 1 71 ? -11.492 -2.714 9.997 1.00 90.19 71 LEU A C 1
ATOM 575 O O . LEU A 1 71 ? -10.546 -2.603 9.224 1.00 90.19 71 LEU A O 1
ATOM 579 N N . TYR A 1 72 ? -12.221 -3.829 10.068 1.00 94.94 72 TYR A N 1
ATOM 580 C CA . TYR A 1 72 ? -11.951 -4.996 9.225 1.00 94.94 72 TYR A CA 1
ATOM 581 C C . TYR A 1 72 ? -12.179 -4.713 7.740 1.00 94.94 72 TYR A C 1
ATOM 583 O O . TYR A 1 72 ? -11.365 -5.131 6.920 1.00 94.94 72 TYR A O 1
ATOM 591 N N . VAL A 1 73 ? -13.239 -3.982 7.381 1.00 93.50 73 VAL A N 1
ATOM 592 C CA . VAL A 1 73 ? -13.469 -3.566 5.986 1.00 93.50 73 VAL A CA 1
ATOM 593 C C . VAL A 1 73 ? -12.334 -2.663 5.500 1.00 93.50 73 VAL A C 1
ATOM 595 O O . VAL A 1 73 ? -11.812 -2.871 4.408 1.00 93.50 73 VAL A O 1
ATOM 598 N N . GLN A 1 74 ? -11.909 -1.700 6.324 1.00 91.12 74 GLN A N 1
ATOM 599 C CA . GLN A 1 74 ? -10.779 -0.826 6.005 1.00 91.12 74 GLN A CA 1
ATOM 600 C C . GLN A 1 74 ? -9.495 -1.618 5.790 1.00 91.12 74 GLN A C 1
ATOM 602 O O . GLN A 1 74 ? -8.877 -1.508 4.736 1.00 91.12 74 GLN A O 1
ATOM 607 N N . LEU A 1 75 ? -9.140 -2.469 6.751 1.00 95.25 75 LEU A N 1
ATOM 608 C CA . LEU A 1 75 ? -7.938 -3.287 6.682 1.00 95.25 75 LEU A CA 1
ATOM 609 C C . LEU A 1 75 ? -7.963 -4.223 5.469 1.00 95.25 75 LEU A C 1
ATOM 611 O O . LEU A 1 75 ? -6.959 -4.344 4.772 1.00 95.25 75 LEU A O 1
ATOM 615 N N . SER A 1 76 ? -9.110 -4.843 5.182 1.00 97.06 76 SER A N 1
ATOM 616 C CA . SER A 1 76 ? -9.288 -5.691 4.002 1.00 97.06 76 SER A CA 1
ATOM 617 C C . SER A 1 76 ? -9.001 -4.918 2.714 1.00 97.06 76 SER A C 1
ATOM 619 O O . SER A 1 76 ? -8.176 -5.353 1.908 1.00 97.06 76 SER A O 1
ATOM 621 N N . ASN A 1 77 ? -9.585 -3.729 2.556 1.00 95.19 77 ASN A N 1
ATOM 622 C CA . ASN A 1 77 ? -9.350 -2.887 1.386 1.00 95.19 77 ASN A CA 1
ATOM 623 C C . ASN A 1 77 ? -7.889 -2.407 1.294 1.00 95.19 77 ASN A C 1
ATOM 625 O O . ASN A 1 77 ? -7.313 -2.397 0.203 1.00 95.19 77 ASN A O 1
ATOM 629 N N . THR A 1 78 ? -7.260 -2.060 2.422 1.00 95.69 78 THR A N 1
ATOM 630 C CA . THR A 1 78 ? -5.835 -1.698 2.485 1.00 95.69 78 THR A CA 1
ATOM 631 C C . THR A 1 78 ? -4.948 -2.845 2.013 1.00 95.69 78 THR A C 1
ATOM 633 O O . THR A 1 78 ? -4.047 -2.629 1.201 1.00 95.69 78 THR A O 1
ATOM 636 N N . VAL A 1 79 ? -5.207 -4.070 2.477 1.00 97.69 79 VAL A N 1
ATOM 637 C CA . VAL A 1 79 ? -4.444 -5.258 2.070 1.00 97.69 79 VAL A CA 1
ATOM 638 C C . VAL A 1 79 ? -4.608 -5.520 0.574 1.00 97.69 79 VAL A C 1
ATOM 640 O O . VAL A 1 79 ? -3.613 -5.778 -0.098 1.00 97.69 79 VAL A O 1
ATOM 643 N N . VAL A 1 80 ? -5.816 -5.371 0.023 1.00 97.50 80 VAL A N 1
ATOM 644 C CA . VAL A 1 80 ? -6.050 -5.497 -1.426 1.00 97.50 80 VAL A CA 1
ATOM 645 C C . VAL A 1 80 ? -5.258 -4.452 -2.215 1.00 97.50 80 VAL A C 1
ATOM 647 O O . VAL A 1 80 ? -4.622 -4.790 -3.212 1.00 97.50 80 VAL A O 1
ATOM 650 N N . CYS A 1 81 ? -5.240 -3.192 -1.775 1.00 97.00 81 CYS A N 1
ATOM 651 C CA . CYS A 1 81 ? -4.447 -2.151 -2.435 1.00 97.00 81 CYS A CA 1
ATOM 652 C C . CYS A 1 81 ? -2.944 -2.449 -2.366 1.00 97.00 81 CYS A C 1
ATOM 654 O O . CYS A 1 81 ? -2.242 -2.313 -3.368 1.00 97.00 81 CYS A O 1
ATOM 656 N N . LYS A 1 82 ? -2.454 -2.919 -1.213 1.00 97.25 82 LYS A N 1
ATOM 657 C CA . LYS A 1 82 ? -1.057 -3.335 -1.047 1.00 97.25 82 LYS A CA 1
ATOM 658 C C . LYS A 1 82 ? -0.706 -4.502 -1.971 1.00 97.25 82 LYS A C 1
ATOM 660 O O . LYS A 1 82 ? 0.332 -4.460 -2.620 1.00 97.25 82 LYS A O 1
ATOM 665 N N . GLN A 1 83 ? -1.581 -5.499 -2.076 1.00 98.19 83 GLN A N 1
ATOM 666 C CA . GLN A 1 83 ? -1.400 -6.635 -2.976 1.00 98.19 83 GLN A CA 1
ATOM 667 C C . GLN A 1 83 ? -1.316 -6.177 -4.439 1.00 98.19 83 GLN A C 1
ATOM 669 O O . GLN A 1 83 ? -0.354 -6.505 -5.128 1.00 98.19 83 GLN A O 1
ATOM 674 N N . LYS A 1 84 ? -2.251 -5.327 -4.889 1.00 98.19 84 LYS A N 1
ATOM 675 C CA . LYS A 1 84 ? -2.213 -4.727 -6.234 1.00 98.19 84 LYS A CA 1
ATOM 676 C C . LYS A 1 84 ? -0.914 -3.948 -6.483 1.00 98.19 84 LYS A C 1
ATOM 678 O O . LYS A 1 84 ? -0.367 -4.017 -7.579 1.00 98.19 84 LYS A O 1
ATOM 683 N N . ALA A 1 85 ? -0.415 -3.206 -5.490 1.00 97.88 85 ALA A N 1
ATOM 684 C CA . ALA A 1 85 ? 0.846 -2.472 -5.607 1.00 97.88 85 ALA A CA 1
ATOM 685 C C . ALA A 1 85 ? 2.037 -3.423 -5.804 1.00 97.88 85 ALA A C 1
ATOM 687 O O . ALA A 1 85 ? 2.837 -3.222 -6.717 1.00 97.88 85 ALA A O 1
ATOM 688 N N . LEU A 1 86 ? 2.113 -4.482 -4.991 1.00 98.06 86 LEU A N 1
ATOM 689 C CA . LEU A 1 86 ? 3.159 -5.503 -5.085 1.00 98.06 86 LEU A CA 1
ATOM 690 C C . LEU A 1 86 ? 3.121 -6.257 -6.420 1.00 98.06 86 LEU A C 1
ATOM 692 O O . LEU A 1 86 ? 4.171 -6.600 -6.948 1.00 98.06 86 LEU A O 1
ATOM 696 N N . GLU A 1 87 ? 1.940 -6.480 -6.995 1.00 98.06 87 GLU A N 1
ATOM 697 C CA . GLU A 1 87 ? 1.790 -7.109 -8.314 1.00 98.06 87 GLU A CA 1
ATOM 698 C C . GLU A 1 87 ? 2.170 -6.191 -9.480 1.00 98.06 87 GLU A C 1
ATOM 700 O O . GLU A 1 87 ? 2.604 -6.669 -10.530 1.00 98.06 87 GLU A O 1
ATOM 705 N N . LEU A 1 88 ? 1.966 -4.880 -9.334 1.00 98.31 88 LEU A N 1
ATOM 706 C CA . LEU A 1 88 ? 2.319 -3.898 -10.360 1.00 98.31 88 LEU A CA 1
ATOM 707 C C . LEU A 1 88 ? 3.812 -3.579 -10.363 1.00 98.31 88 LEU A C 1
ATOM 709 O O . LEU A 1 88 ? 4.363 -3.336 -11.433 1.00 98.31 88 LEU A O 1
ATOM 713 N N . PHE A 1 89 ? 4.461 -3.606 -9.200 1.00 97.69 89 PHE A N 1
ATOM 714 C CA . PHE A 1 89 ? 5.872 -3.261 -9.055 1.00 97.69 89 PHE A CA 1
ATOM 715 C C . PHE A 1 89 ? 6.807 -4.008 -10.031 1.00 97.69 89 PHE A C 1
ATOM 717 O O . PHE A 1 89 ? 7.466 -3.334 -10.822 1.00 97.69 89 PHE A O 1
ATOM 724 N N . PRO A 1 90 ? 6.827 -5.358 -10.090 1.00 98.31 90 PRO A N 1
ATOM 725 C CA . PRO A 1 90 ? 7.714 -6.072 -11.011 1.00 98.31 90 PRO A CA 1
ATOM 726 C C . PRO A 1 90 ? 7.368 -5.828 -12.487 1.00 98.31 90 PRO A C 1
ATOM 728 O O . PRO A 1 90 ? 8.251 -5.859 -13.333 1.00 98.31 90 PRO A O 1
ATOM 731 N N . LYS A 1 91 ? 6.100 -5.545 -12.813 1.00 98.44 91 LYS A N 1
ATOM 732 C CA . LYS A 1 91 ? 5.679 -5.262 -14.197 1.00 98.44 91 LYS A CA 1
ATOM 733 C C . LYS A 1 91 ? 6.205 -3.915 -14.682 1.00 98.44 91 LYS A C 1
ATOM 735 O O . LYS A 1 91 ? 6.561 -3.773 -15.845 1.00 98.44 91 LYS A O 1
ATOM 740 N N . VAL A 1 92 ? 6.223 -2.915 -13.799 1.00 98.44 92 VAL A N 1
ATOM 741 C CA . VAL A 1 92 ? 6.803 -1.603 -14.113 1.00 98.44 92 VAL A CA 1
ATOM 742 C C . VAL A 1 92 ? 8.311 -1.733 -14.318 1.00 98.44 92 VAL A C 1
ATOM 744 O O . VAL A 1 92 ? 8.827 -1.189 -15.288 1.00 98.44 92 VAL A O 1
ATOM 747 N N . ASP A 1 93 ? 8.989 -2.493 -13.457 1.00 98.31 93 ASP A N 1
ATOM 748 C CA . ASP A 1 93 ? 10.426 -2.769 -13.567 1.00 98.31 93 ASP A CA 1
ATOM 749 C C . ASP A 1 93 ? 10.786 -3.502 -14.876 1.00 98.31 93 ASP A C 1
ATOM 751 O O . ASP A 1 93 ? 11.714 -3.113 -15.590 1.00 98.31 93 ASP A O 1
ATOM 755 N N . GLU A 1 94 ? 9.985 -4.500 -15.260 1.00 98.69 94 GLU A N 1
ATOM 756 C CA . GLU A 1 94 ? 10.132 -5.224 -16.528 1.00 98.69 94 GLU A CA 1
ATOM 757 C C . GLU A 1 94 ? 9.998 -4.293 -17.741 1.00 98.69 94 GLU A C 1
ATOM 759 O O . GLU A 1 94 ? 10.862 -4.283 -18.621 1.00 98.69 94 GLU A O 1
ATOM 764 N N . VAL A 1 95 ? 8.945 -3.468 -17.782 1.00 98.75 95 VAL A N 1
ATOM 765 C CA . VAL A 1 95 ? 8.732 -2.517 -18.885 1.00 98.75 95 VAL A CA 1
ATOM 766 C C . VAL A 1 95 ? 9.847 -1.475 -18.932 1.00 98.75 95 VAL A C 1
ATOM 768 O O . VAL A 1 95 ? 10.324 -1.146 -20.016 1.00 98.75 95 VAL A O 1
ATOM 771 N N . MET A 1 96 ? 10.307 -0.985 -17.780 1.00 98.69 96 MET A N 1
ATOM 772 C CA . MET A 1 96 ? 11.419 -0.038 -17.703 1.00 98.69 96 MET A CA 1
ATOM 773 C C . MET A 1 96 ? 12.716 -0.645 -18.254 1.00 98.69 96 MET A C 1
ATOM 775 O O . MET A 1 96 ? 13.425 0.008 -19.021 1.00 98.69 96 MET A O 1
ATOM 779 N N . THR A 1 97 ? 12.994 -1.908 -17.927 1.00 98.62 97 THR A N 1
ATOM 780 C CA . THR A 1 97 ? 14.155 -2.641 -18.450 1.00 98.62 97 THR A CA 1
ATOM 781 C C . THR A 1 97 ? 14.064 -2.820 -19.964 1.00 98.62 97 THR A C 1
ATOM 783 O O . THR A 1 97 ? 15.041 -2.580 -20.672 1.00 98.62 97 THR A O 1
ATOM 786 N N . LEU A 1 98 ? 12.889 -3.186 -20.482 1.00 98.75 98 LEU A N 1
ATOM 787 C CA . LEU A 1 98 ? 12.675 -3.333 -21.921 1.00 98.75 98 LEU A CA 1
ATOM 788 C C . LEU A 1 98 ? 12.862 -2.001 -22.661 1.00 98.75 98 LEU A C 1
ATOM 790 O O . LEU A 1 98 ? 13.583 -1.946 -23.656 1.00 98.75 98 LEU A O 1
ATOM 794 N N . MET A 1 99 ? 12.280 -0.918 -22.139 1.00 98.75 99 MET A N 1
ATOM 795 C CA . MET A 1 99 ? 12.434 0.426 -22.705 1.00 98.75 99 MET A CA 1
ATOM 796 C C . MET A 1 99 ? 13.902 0.870 -22.747 1.00 98.75 99 MET A C 1
ATOM 798 O O . MET A 1 99 ? 14.325 1.484 -23.724 1.00 98.75 99 MET A O 1
ATOM 802 N N . HIS A 1 100 ? 14.688 0.527 -21.725 1.00 98.62 100 HIS A N 1
ATOM 803 C CA . HIS A 1 100 ? 16.124 0.818 -21.681 1.00 98.62 100 HIS A CA 1
ATOM 804 C C . HIS A 1 100 ? 16.918 0.058 -22.754 1.00 98.62 100 HIS A C 1
ATOM 806 O O . HIS A 1 100 ? 17.823 0.605 -23.388 1.00 98.62 100 HIS A O 1
ATOM 812 N N . GLU A 1 101 ? 16.584 -1.208 -23.005 1.00 98.69 101 GLU A N 1
ATOM 813 C CA . GLU A 1 101 ? 17.230 -1.993 -24.067 1.00 98.69 101 GLU A CA 1
ATOM 814 C C . GLU A 1 101 ? 16.834 -1.519 -25.475 1.00 98.69 101 GLU A C 1
ATOM 816 O O . GLU A 1 101 ? 17.675 -1.488 -26.389 1.00 98.69 101 GLU A O 1
ATOM 821 N N . ASP A 1 102 ? 15.586 -1.081 -25.644 1.00 98.75 102 ASP A N 1
ATOM 822 C CA . ASP A 1 102 ? 15.114 -0.438 -26.869 1.00 98.75 102 ASP A CA 1
ATOM 823 C C . ASP A 1 102 ? 15.853 0.880 -27.115 1.00 98.75 102 ASP A C 1
ATOM 825 O O . ASP A 1 102 ? 16.357 1.101 -28.221 1.00 98.75 102 AS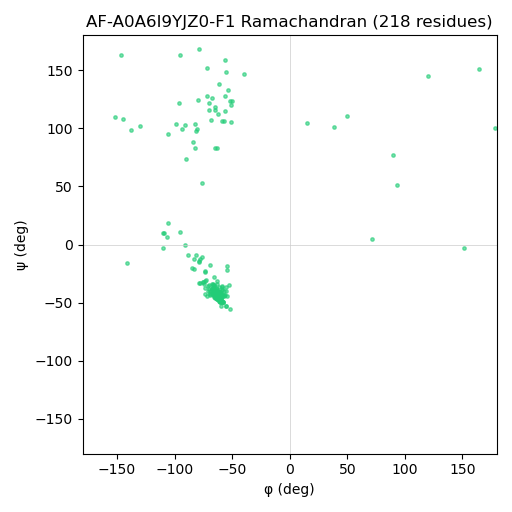P A O 1
ATOM 829 N N . GLU A 1 103 ? 16.020 1.716 -26.085 1.00 98.62 103 GLU A N 1
ATOM 830 C CA . GLU A 1 103 ? 16.804 2.952 -26.157 1.00 98.62 103 GLU A CA 1
ATOM 831 C C . GLU A 1 103 ? 18.234 2.672 -26.637 1.00 98.62 103 GLU A C 1
ATOM 833 O O . GLU A 1 103 ? 18.679 3.233 -27.647 1.00 98.62 103 GLU A O 1
ATOM 838 N N . LYS A 1 104 ? 18.942 1.737 -25.988 1.00 98.75 104 LYS A N 1
ATOM 839 C CA . LYS A 1 104 ? 20.295 1.327 -26.408 1.00 98.75 104 LYS A CA 1
ATOM 840 C C . LYS A 1 104 ? 20.322 0.878 -27.860 1.00 98.75 104 LYS A C 1
ATOM 842 O O . LYS A 1 104 ? 21.282 1.157 -28.584 1.00 98.75 104 LYS A O 1
ATOM 847 N N . THR A 1 105 ? 19.298 0.153 -28.293 1.00 98.75 105 THR A N 1
ATOM 848 C CA . THR A 1 105 ? 19.214 -0.362 -29.658 1.00 98.75 105 THR A CA 1
ATOM 849 C C . THR A 1 105 ? 19.003 0.743 -30.675 1.00 98.75 105 THR A C 1
ATOM 851 O O . THR A 1 105 ? 19.711 0.765 -31.687 1.00 98.75 105 THR A O 1
ATOM 854 N N . VAL A 1 106 ? 18.123 1.698 -30.385 1.00 98.81 106 VAL A N 1
ATOM 855 C CA . VAL A 1 106 ? 17.912 2.889 -31.213 1.00 98.81 106 VAL A CA 1
ATOM 856 C C . VAL A 1 106 ? 19.203 3.698 -31.334 1.00 98.81 106 VAL A C 1
ATOM 858 O O . VAL A 1 106 ? 19.603 4.028 -32.453 1.00 98.81 106 VAL A O 1
ATOM 861 N N . VAL A 1 107 ? 19.907 3.943 -30.225 1.00 98.81 107 VAL A N 1
ATOM 862 C CA . VAL A 1 107 ? 21.186 4.675 -30.224 1.00 98.81 107 VAL A CA 1
ATOM 863 C C . VAL A 1 107 ? 22.219 3.981 -31.116 1.00 98.81 107 VAL A C 1
ATOM 865 O O . VAL A 1 107 ? 22.799 4.611 -32.004 1.00 98.81 107 VAL A O 1
ATOM 868 N N . ARG A 1 108 ? 22.401 2.663 -30.959 1.00 98.75 108 ARG A N 1
ATOM 869 C CA . ARG A 1 108 ? 23.352 1.870 -31.760 1.00 98.75 108 ARG A CA 1
ATOM 870 C C . ARG A 1 108 ? 23.023 1.892 -33.251 1.00 98.75 108 ARG A C 1
ATOM 872 O O . ARG A 1 108 ? 23.918 1.999 -34.089 1.00 98.75 108 ARG A O 1
ATOM 879 N N . LEU A 1 109 ? 21.743 1.743 -33.594 1.00 98.75 109 LEU A N 1
ATOM 880 C CA . LEU A 1 109 ? 21.286 1.743 -34.984 1.00 98.75 109 LEU A CA 1
ATOM 881 C C . LEU A 1 109 ? 21.458 3.121 -35.620 1.00 98.75 109 LEU A C 1
ATOM 883 O O . LEU A 1 109 ? 21.879 3.207 -36.774 1.00 98.75 109 LEU A O 1
ATOM 887 N N . GLN A 1 110 ? 21.199 4.189 -34.867 1.00 98.69 110 GLN A N 1
ATOM 888 C CA . GLN A 1 110 ? 21.402 5.549 -35.344 1.00 98.69 110 GLN A CA 1
ATOM 889 C C . GLN A 1 110 ? 22.888 5.849 -35.569 1.00 98.69 110 GLN A C 1
ATOM 891 O O . GLN A 1 110 ? 23.247 6.387 -36.618 1.00 98.69 110 GLN A O 1
ATOM 896 N N . GLU A 1 111 ? 23.766 5.442 -34.650 1.00 98.62 111 GLU A N 1
ATOM 897 C CA . GLU A 1 111 ? 25.216 5.568 -34.819 1.00 98.62 111 GLU A CA 1
ATOM 898 C C . GLU A 1 111 ? 25.701 4.792 -36.055 1.00 98.62 111 GLU A C 1
ATOM 900 O O . GLU A 1 111 ? 26.446 5.324 -36.884 1.00 98.62 111 GLU A O 1
ATOM 905 N N . LYS A 1 112 ? 25.237 3.547 -36.224 1.00 98.62 112 LYS A N 1
ATOM 906 C CA . LYS A 1 112 ? 25.548 2.724 -37.399 1.00 98.62 112 LYS A CA 1
ATOM 907 C C . LYS A 1 112 ? 25.101 3.410 -38.690 1.00 98.62 112 LYS A C 1
ATOM 909 O O . LYS A 1 112 ? 25.909 3.555 -39.604 1.00 98.62 112 LYS A O 1
ATOM 914 N N . ARG A 1 113 ? 23.858 3.895 -38.743 1.00 98.56 113 ARG A N 1
ATOM 915 C CA . ARG A 1 113 ? 23.307 4.605 -39.905 1.00 98.56 113 ARG A CA 1
ATOM 916 C C . ARG A 1 113 ? 24.136 5.840 -40.259 1.00 98.56 113 ARG A C 1
ATOM 918 O O . ARG A 1 113 ? 24.436 6.052 -41.432 1.00 98.56 113 ARG A O 1
ATOM 925 N N . GLN A 1 114 ? 24.534 6.642 -39.270 1.00 98.69 114 GLN A N 1
ATOM 926 C CA . GLN A 1 114 ? 25.385 7.816 -39.494 1.00 98.69 114 GLN A CA 1
ATOM 927 C C . GLN A 1 114 ? 26.759 7.424 -40.056 1.00 98.69 114 GLN A C 1
ATOM 929 O O . GLN A 1 114 ? 27.213 8.013 -41.041 1.00 98.69 114 GLN A O 1
ATOM 934 N N . LYS A 1 115 ? 27.401 6.394 -39.487 1.00 98.56 115 LYS A N 1
ATOM 935 C CA . LYS A 1 115 ? 28.690 5.874 -39.973 1.00 98.56 115 LYS A CA 1
ATOM 936 C C . LYS A 1 115 ? 28.593 5.343 -41.404 1.00 98.56 115 LYS A C 1
ATOM 938 O O . LYS A 1 115 ? 29.474 5.620 -42.215 1.00 98.56 115 LYS A O 1
ATOM 943 N N . GLU A 1 116 ? 27.533 4.610 -41.731 1.00 98.44 116 GLU A N 1
ATOM 944 C CA . GLU A 1 116 ? 27.306 4.062 -43.072 1.00 98.44 116 GLU A CA 1
ATOM 945 C C . GLU A 1 116 ? 27.086 5.163 -44.113 1.00 98.44 116 GLU A C 1
ATOM 947 O O . GLU A 1 116 ? 27.731 5.141 -45.162 1.00 98.44 116 GLU A O 1
ATOM 952 N N . LEU A 1 117 ? 26.264 6.174 -43.805 1.00 98.38 117 LEU A N 1
ATOM 953 C CA . LEU A 1 117 ? 26.071 7.338 -44.679 1.00 98.38 117 LEU A CA 1
ATOM 954 C C . LEU A 1 117 ? 27.385 8.088 -44.929 1.00 98.38 117 LEU A C 1
ATOM 956 O O . LEU A 1 117 ? 27.702 8.434 -46.068 1.00 98.38 117 LEU A O 1
ATOM 960 N N . TRP A 1 118 ? 28.186 8.293 -43.884 1.00 98.31 118 TRP A N 1
ATOM 961 C CA . TRP A 1 118 ? 29.494 8.932 -44.010 1.00 98.31 118 TRP A CA 1
ATOM 962 C C . TRP A 1 118 ? 30.477 8.105 -44.851 1.00 98.31 118 TRP A C 1
ATOM 964 O O . TRP A 1 118 ? 31.212 8.651 -45.676 1.00 98.31 118 TRP A O 1
ATOM 974 N N . ASN A 1 119 ? 30.477 6.781 -44.689 1.00 98.00 119 ASN A N 1
ATOM 975 C CA . ASN A 1 119 ? 31.302 5.882 -45.495 1.00 98.00 119 ASN A CA 1
ATOM 976 C C . ASN A 1 119 ? 30.909 5.923 -46.977 1.00 98.00 119 ASN A C 1
ATOM 978 O O . ASN A 1 119 ? 31.791 5.980 -47.836 1.00 98.00 119 ASN A O 1
ATOM 982 N N . LEU A 1 120 ? 29.609 5.960 -47.285 1.00 97.75 120 LEU A N 1
ATOM 983 C CA . LEU A 1 120 ? 29.128 6.130 -48.659 1.00 97.75 120 LEU A CA 1
ATOM 984 C C . LEU A 1 120 ? 29.617 7.450 -49.265 1.00 97.75 120 LEU A C 1
ATOM 986 O O . LEU A 1 120 ? 30.117 7.456 -50.391 1.00 97.75 120 LEU A O 1
ATOM 990 N N . LEU A 1 121 ? 29.557 8.546 -48.504 1.00 96.81 121 LEU A N 1
ATOM 991 C CA . LEU A 1 121 ? 30.066 9.844 -48.950 1.00 96.81 121 LEU A CA 1
ATOM 992 C C . LEU A 1 121 ? 31.577 9.801 -49.229 1.00 96.81 121 LEU A C 1
ATOM 994 O O . LEU A 1 121 ? 32.023 10.274 -50.274 1.00 96.81 121 LEU A O 1
ATOM 998 N N . LYS A 1 122 ? 32.368 9.180 -48.344 1.00 95.81 122 LYS A N 1
ATOM 999 C CA . LYS A 1 122 ? 33.813 8.984 -48.557 1.00 95.81 122 LYS A CA 1
ATOM 1000 C C . LYS A 1 122 ? 34.113 8.237 -49.857 1.00 95.81 122 LYS A C 1
ATOM 1002 O O . LYS A 1 122 ? 35.022 8.640 -50.581 1.00 95.81 122 LYS A O 1
ATOM 1007 N N . ILE A 1 123 ? 33.359 7.176 -50.159 1.00 95.31 123 ILE A N 1
ATOM 1008 C CA . ILE A 1 123 ? 33.517 6.398 -51.398 1.00 95.31 123 ILE A CA 1
ATOM 1009 C C . ILE A 1 123 ? 33.162 7.247 -52.623 1.00 95.31 123 ILE A C 1
ATOM 1011 O O . ILE A 1 123 ? 33.901 7.244 -53.606 1.00 95.31 123 ILE A O 1
ATOM 1015 N N . ALA A 1 124 ? 32.053 7.988 -52.581 1.00 94.12 124 ALA A N 1
ATOM 1016 C CA . ALA A 1 124 ? 31.646 8.847 -53.691 1.00 94.12 124 ALA A CA 1
ATOM 1017 C C . ALA A 1 124 ? 32.710 9.918 -53.994 1.00 94.12 124 ALA A C 1
ATOM 1019 O O . ALA A 1 124 ? 33.110 10.094 -55.144 1.00 94.12 124 ALA A O 1
ATOM 1020 N N . CYS A 1 125 ? 33.243 10.568 -52.957 1.00 91.50 125 CYS A N 1
ATOM 1021 C CA . CYS A 1 125 ? 34.280 11.589 -53.100 1.00 91.50 125 CYS A CA 1
ATOM 1022 C C . CYS A 1 125 ? 35.620 11.030 -53.608 1.00 91.50 125 CYS A C 1
ATOM 1024 O O . CYS A 1 125 ? 36.313 11.715 -54.361 1.00 91.50 125 CYS A O 1
ATOM 1026 N N . SER A 1 126 ? 36.001 9.802 -53.233 1.00 87.31 126 SER A N 1
ATOM 1027 C CA . SER A 1 126 ? 37.248 9.188 -53.713 1.00 87.31 126 SER A CA 1
ATOM 1028 C C . SER A 1 126 ? 37.152 8.707 -55.163 1.00 87.31 126 SER A C 1
ATOM 1030 O O . SER A 1 126 ? 38.132 8.808 -55.900 1.00 87.31 126 SER A O 1
ATOM 1032 N N . LYS A 1 127 ? 35.971 8.262 -55.615 1.00 75.00 127 LYS A N 1
ATOM 1033 C CA . LYS A 1 127 ? 35.747 7.841 -57.009 1.00 75.00 127 LYS A CA 1
ATOM 1034 C C . LYS A 1 127 ? 35.673 8.996 -58.013 1.00 75.00 127 LYS A C 1
ATOM 1036 O O . LYS A 1 127 ? 35.969 8.775 -59.181 1.00 75.00 127 LYS A O 1
ATOM 1041 N N . VAL A 1 128 ? 35.346 10.216 -57.581 1.00 60.88 128 VAL A N 1
ATOM 1042 C CA . VAL A 1 128 ? 35.294 11.414 -58.451 1.00 60.88 128 VAL A CA 1
ATOM 1043 C C . VAL A 1 128 ? 36.676 12.071 -58.648 1.00 60.88 128 VAL A C 1
ATOM 1045 O O . VAL A 1 128 ? 36.840 12.893 -59.543 1.00 60.88 128 VAL A O 1
ATOM 1048 N N . ARG A 1 129 ? 37.699 11.702 -57.860 1.00 57.16 129 ARG A N 1
ATOM 1049 C CA . ARG A 1 129 ? 39.038 12.335 -57.890 1.00 57.16 129 ARG A CA 1
ATOM 1050 C C . ARG A 1 129 ? 40.168 11.446 -58.459 1.00 57.16 129 ARG A C 1
ATOM 1052 O O . ARG A 1 129 ? 41.330 11.831 -58.385 1.00 57.16 129 ARG A O 1
ATOM 1059 N N . GLY A 1 130 ? 39.857 10.288 -59.053 1.00 53.59 130 GLY A N 1
ATOM 1060 C CA . GLY A 1 130 ? 40.802 9.533 -59.904 1.00 53.59 130 GLY A CA 1
ATOM 1061 C C . GLY A 1 130 ? 41.026 10.239 -61.255 1.00 53.59 130 GLY A C 1
ATOM 1062 O O . GLY A 1 130 ? 40.139 10.978 -61.677 1.00 53.59 130 GLY A O 1
ATOM 1063 N N . PRO A 1 131 ? 42.189 10.090 -61.923 1.00 49.12 131 PRO A N 1
ATOM 1064 C CA . PRO A 1 131 ? 42.661 11.056 -62.909 1.00 49.12 131 PRO A CA 1
ATOM 1065 C C . PRO A 1 131 ? 41.730 11.110 -64.120 1.00 49.12 131 PRO A C 1
ATOM 1067 O O . PRO A 1 131 ? 41.650 10.166 -64.902 1.00 49.12 131 PRO A O 1
ATOM 1070 N N . VAL A 1 132 ? 41.099 12.265 -64.328 1.00 50.41 132 VAL A N 1
ATOM 1071 C CA . VAL A 1 132 ? 40.752 12.723 -65.674 1.00 50.41 132 VAL A CA 1
ATOM 1072 C C . VAL A 1 132 ? 42.083 12.960 -66.400 1.00 50.41 132 VAL A C 1
ATOM 1074 O O . VAL A 1 132 ? 42.662 14.041 -66.399 1.00 50.41 132 VAL A O 1
ATOM 1077 N N . SER A 1 133 ? 42.640 11.877 -66.942 1.00 52.53 133 SER A N 1
ATOM 1078 C CA . SER A 1 133 ? 43.519 11.932 -68.101 1.00 52.53 133 SER A CA 1
ATOM 1079 C C . SER A 1 133 ? 42.591 12.007 -69.307 1.00 52.53 133 SER A C 1
ATOM 1081 O O . SER A 1 133 ? 41.996 11.016 -69.719 1.00 52.53 133 SER A O 1
ATOM 1083 N N . GLY A 1 134 ? 42.377 13.226 -69.786 1.00 39.66 134 GLY A N 1
ATOM 1084 C CA . GLY A 1 134 ? 41.509 13.524 -70.915 1.00 39.66 134 GLY A CA 1
ATOM 1085 C C . GLY A 1 134 ? 41.485 15.027 -71.138 1.00 39.66 134 GLY A C 1
ATOM 1086 O O . GLY A 1 134 ? 40.839 15.751 -70.391 1.00 39.66 134 GLY A O 1
ATOM 1087 N N . SER A 1 135 ? 42.268 15.460 -72.121 1.00 34.56 135 SER A N 1
ATOM 1088 C CA . SER A 1 135 ? 42.441 16.830 -72.615 1.00 34.56 135 SER A CA 1
ATOM 1089 C C . SER A 1 135 ? 41.136 17.645 -72.691 1.00 34.56 135 SER A C 1
ATOM 1091 O O . SER A 1 135 ? 40.091 17.074 -73.016 1.00 34.56 135 SER A O 1
ATOM 1093 N N . PRO A 1 136 ? 41.171 18.973 -72.458 1.00 57.53 136 PRO A N 1
ATOM 1094 C CA . PRO A 1 136 ? 40.003 19.822 -72.609 1.00 57.53 136 PRO A CA 1
ATOM 1095 C C . PRO A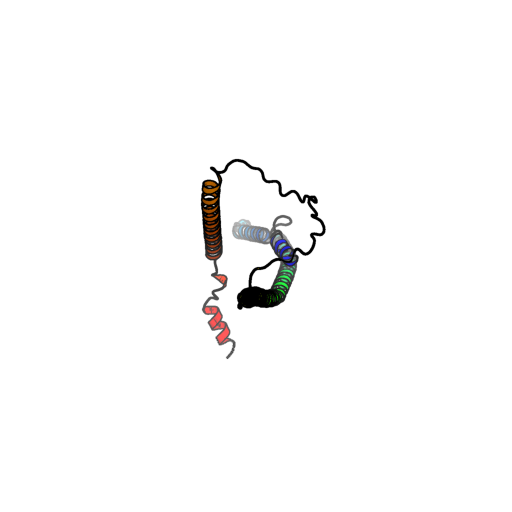 1 136 ? 39.859 20.185 -74.083 1.00 57.53 136 PRO A C 1
ATOM 1097 O O . PRO A 1 136 ? 40.596 21.033 -74.551 1.00 57.53 136 PRO A O 1
ATOM 1100 N N . ASP A 1 137 ? 38.926 19.576 -74.808 1.00 43.69 137 ASP A N 1
ATOM 1101 C CA . ASP A 1 137 ? 38.406 20.185 -76.033 1.00 43.69 137 ASP A CA 1
ATOM 1102 C C . ASP A 1 137 ? 36.971 19.727 -76.306 1.00 43.69 137 ASP A C 1
ATOM 1104 O O . ASP A 1 137 ? 36.693 18.577 -76.629 1.00 43.69 137 ASP A O 1
ATOM 1108 N N . SER A 1 138 ? 36.068 20.693 -76.133 1.00 49.78 138 SER A N 1
ATOM 1109 C CA . SER A 1 138 ? 34.892 20.948 -76.963 1.00 49.78 138 SER A CA 1
ATOM 1110 C C . SER A 1 138 ? 34.117 19.736 -77.495 1.00 49.78 138 SER A C 1
ATOM 1112 O O . SER A 1 138 ? 34.400 19.217 -78.574 1.00 49.78 138 SER A O 1
ATOM 1114 N N . ILE A 1 139 ? 32.989 19.423 -76.847 1.00 43.78 139 ILE A N 1
ATOM 1115 C CA . ILE A 1 139 ? 31.793 19.113 -77.631 1.00 43.78 139 ILE A CA 1
ATOM 1116 C C . ILE A 1 139 ? 30.532 19.625 -76.930 1.00 43.78 139 ILE A C 1
ATOM 1118 O O . ILE A 1 139 ? 30.100 19.150 -75.880 1.00 43.78 139 ILE A O 1
ATOM 1122 N N . ASN A 1 140 ? 29.975 20.678 -77.526 1.00 50.22 140 ASN A N 1
ATOM 1123 C CA . ASN A 1 140 ? 28.638 21.176 -77.263 1.00 50.22 140 ASN A CA 1
ATOM 1124 C C . ASN A 1 140 ? 27.630 20.050 -77.520 1.00 50.22 140 ASN A C 1
ATOM 1126 O O . ASN A 1 140 ? 27.332 19.736 -78.671 1.00 50.22 140 ASN A O 1
ATOM 1130 N N . ILE A 1 141 ? 27.077 19.480 -76.451 1.00 42.25 141 ILE A N 1
ATOM 1131 C CA . ILE A 1 141 ? 25.837 18.706 -76.510 1.00 42.25 141 ILE A CA 1
ATOM 1132 C C . ILE A 1 141 ? 24.749 19.584 -75.903 1.00 42.25 141 ILE A C 1
ATOM 1134 O O . ILE A 1 141 ? 24.600 19.709 -74.692 1.00 42.25 141 ILE A O 1
ATOM 1138 N N . SER A 1 142 ? 24.063 20.268 -76.811 1.00 39.25 142 SER A N 1
ATOM 1139 C CA . SER A 1 142 ? 22.666 20.691 -76.773 1.00 39.25 142 SER A CA 1
ATOM 1140 C C . SER A 1 142 ? 21.957 20.629 -75.418 1.00 39.25 142 SER A C 1
ATOM 1142 O O . SER A 1 142 ? 21.486 19.586 -74.974 1.00 39.25 142 SER A O 1
ATOM 1144 N N . ARG A 1 143 ? 21.797 21.818 -74.839 1.00 46.69 143 ARG A N 1
ATOM 1145 C CA . ARG A 1 143 ? 20.880 22.187 -73.758 1.00 46.69 143 ARG A CA 1
ATOM 1146 C C . ARG A 1 143 ? 19.434 21.747 -74.054 1.00 46.69 143 ARG A C 1
ATOM 1148 O O . ARG A 1 143 ? 18.841 22.305 -74.978 1.00 46.69 143 ARG A O 1
ATOM 1155 N N . PRO A 1 144 ? 18.792 20.901 -73.228 1.00 39.69 144 PRO A N 1
ATOM 1156 C CA . PRO A 1 144 ? 17.359 20.965 -73.038 1.00 39.69 144 PRO A CA 1
ATOM 1157 C C . PRO A 1 144 ? 17.070 21.788 -71.777 1.00 39.69 144 PRO A C 1
ATOM 1159 O O . PRO A 1 144 ? 17.533 21.487 -70.687 1.00 39.69 144 PRO A O 1
ATOM 1162 N N . ASN A 1 145 ? 16.307 22.854 -71.984 1.00 36.72 145 ASN A N 1
ATOM 1163 C CA . ASN A 1 145 ? 15.315 23.395 -71.064 1.00 36.72 145 ASN A CA 1
ATOM 1164 C C . ASN A 1 145 ? 15.695 23.655 -69.591 1.00 36.72 145 ASN A C 1
ATOM 1166 O O . ASN A 1 145 ? 15.789 22.770 -68.751 1.00 36.72 145 ASN A O 1
ATOM 1170 N N . ASN A 1 146 ? 15.754 24.944 -69.276 1.00 41.62 146 ASN A N 1
ATOM 1171 C CA . ASN A 1 146 ? 15.673 25.494 -67.933 1.00 41.62 146 ASN A CA 1
ATOM 1172 C C . ASN A 1 146 ? 14.232 25.315 -67.400 1.00 41.62 146 ASN A C 1
ATOM 1174 O O . ASN A 1 146 ? 13.329 25.882 -68.014 1.00 41.62 146 ASN A O 1
ATOM 1178 N N . PRO A 1 147 ? 13.964 24.636 -66.268 1.00 39.91 147 PRO A N 1
ATOM 1179 C CA . PRO A 1 147 ? 12.778 24.907 -65.476 1.00 39.91 147 PRO A CA 1
ATOM 1180 C C . PRO A 1 147 ? 13.154 25.992 -64.463 1.00 39.91 147 PRO A C 1
ATOM 1182 O O . PRO A 1 147 ? 13.360 25.744 -63.278 1.00 39.91 147 PRO A O 1
ATOM 1185 N N . GLY A 1 148 ? 13.291 27.220 -64.961 1.00 46.25 148 GLY A N 1
ATOM 1186 C CA . GLY A 1 148 ? 13.095 28.381 -64.109 1.00 46.25 148 GLY A CA 1
ATOM 1187 C C . GLY A 1 148 ? 11.599 28.493 -63.831 1.00 46.25 148 GLY A C 1
ATOM 1188 O O . GLY A 1 148 ? 10.825 28.520 -64.780 1.00 46.25 148 GLY A O 1
ATOM 1189 N N . GLN A 1 149 ? 11.242 28.594 -62.549 1.00 50.41 149 GLN A N 1
ATOM 1190 C CA . GLN A 1 149 ? 9.895 28.802 -61.992 1.00 50.41 149 GLN A CA 1
ATOM 1191 C C . GLN A 1 149 ? 9.076 27.540 -61.675 1.00 50.41 149 GLN A C 1
ATOM 1193 O O . GLN A 1 149 ? 8.069 27.252 -62.307 1.00 50.41 149 GLN A O 1
ATOM 1198 N N . LEU A 1 150 ? 9.417 26.889 -60.560 1.00 34.97 150 LEU A N 1
ATOM 1199 C CA . LEU A 1 150 ? 8.432 26.678 -59.496 1.00 34.97 150 LEU A CA 1
ATOM 1200 C C . LEU A 1 150 ? 9.056 27.124 -58.173 1.00 34.97 150 LEU A C 1
ATOM 1202 O O . LEU A 1 150 ? 9.901 26.450 -57.589 1.00 34.97 150 LEU A O 1
ATOM 1206 N N . SER A 1 151 ? 8.655 28.320 -57.750 1.00 42.41 151 SER A N 1
ATOM 1207 C CA . SER A 1 151 ? 8.879 28.856 -56.416 1.00 42.41 151 SER A CA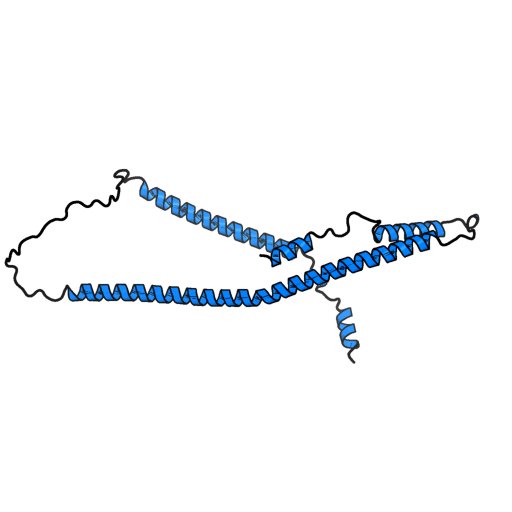 1
ATOM 1208 C C . SER A 1 151 ? 8.298 27.907 -55.369 1.00 42.41 151 SER A C 1
ATOM 1210 O O . SER A 1 151 ? 7.082 27.778 -55.266 1.00 42.41 151 SER A O 1
ATOM 1212 N N . LEU A 1 152 ? 9.146 27.319 -54.529 1.00 33.78 152 LEU A N 1
ATOM 1213 C CA . LEU A 1 152 ? 8.799 27.160 -53.122 1.00 33.78 152 LEU A CA 1
ATOM 1214 C C . LEU A 1 152 ? 9.493 28.300 -52.392 1.00 33.78 152 LEU A C 1
ATOM 1216 O O . LEU A 1 152 ? 10.712 28.332 -52.243 1.00 33.78 152 LEU A O 1
ATOM 1220 N N . GLN A 1 153 ? 8.675 29.291 -52.052 1.00 43.88 153 GLN A N 1
ATOM 1221 C CA . GLN A 1 153 ? 9.023 30.431 -51.225 1.00 43.88 153 GLN A CA 1
ATOM 1222 C C . GLN A 1 153 ? 9.684 29.940 -49.934 1.00 43.88 153 GLN A C 1
ATOM 1224 O O . GLN A 1 153 ? 9.009 29.469 -49.024 1.00 43.88 153 GLN A O 1
ATOM 1229 N N . VAL A 1 154 ? 10.998 30.103 -49.828 1.00 32.06 154 VAL A N 1
ATOM 1230 C CA . VAL A 1 154 ? 11.599 30.383 -48.528 1.00 32.06 154 VAL A CA 1
ATOM 1231 C C . VAL A 1 154 ? 11.672 31.895 -48.464 1.00 32.06 154 VAL A C 1
ATOM 1233 O O . VAL A 1 154 ? 12.509 32.523 -49.109 1.00 32.06 154 VAL A O 1
ATOM 1236 N N . ILE A 1 155 ? 10.702 32.478 -47.767 1.00 33.19 155 ILE A N 1
ATOM 1237 C CA . ILE A 1 155 ? 10.703 33.889 -47.406 1.00 33.19 155 ILE A CA 1
ATOM 1238 C C . ILE A 1 155 ? 11.974 34.122 -46.586 1.00 33.19 155 ILE A C 1
ATOM 1240 O O . ILE A 1 155 ? 12.065 33.716 -45.431 1.00 33.19 155 ILE A O 1
ATOM 1244 N N . THR A 1 156 ? 12.964 34.770 -47.187 1.00 39.88 156 THR A N 1
ATOM 1245 C CA . THR A 1 156 ? 13.866 35.639 -46.443 1.00 39.88 156 THR A CA 1
ATOM 1246 C C . THR A 1 156 ? 13.056 36.845 -45.971 1.00 39.88 156 THR A C 1
ATOM 1248 O O . THR A 1 156 ? 12.495 37.557 -46.806 1.00 39.88 156 THR A O 1
ATOM 1251 N N . PRO A 1 157 ? 13.035 37.182 -44.674 1.00 36.38 157 PRO A N 1
ATOM 1252 C CA . PRO A 1 157 ? 13.086 38.573 -44.295 1.00 36.38 157 PRO A CA 1
ATOM 1253 C C . PRO A 1 157 ? 14.557 38.982 -44.368 1.00 36.38 157 PRO A C 1
ATOM 1255 O O . PRO A 1 157 ? 15.371 38.697 -43.492 1.00 36.38 157 PRO A O 1
ATOM 1258 N N . GLN A 1 158 ? 14.905 39.628 -45.472 1.00 44.50 158 GLN A N 1
ATOM 1259 C CA . GLN A 1 158 ? 16.075 40.481 -45.531 1.00 44.50 158 GLN A CA 1
ATOM 1260 C C . GLN A 1 158 ? 15.788 41.704 -44.656 1.00 44.50 158 GLN A C 1
ATOM 1262 O O . GLN A 1 158 ? 14.937 42.514 -45.011 1.00 44.50 158 GLN A O 1
ATOM 1267 N N . ASN A 1 159 ? 16.428 41.770 -43.486 1.00 38.66 159 ASN A N 1
ATOM 1268 C CA . ASN A 1 159 ? 16.993 42.957 -42.823 1.00 38.66 159 ASN A CA 1
ATOM 1269 C C . ASN A 1 159 ? 17.285 42.629 -41.346 1.00 38.66 159 ASN A C 1
ATOM 1271 O O . ASN A 1 159 ? 16.598 41.809 -40.753 1.00 38.66 159 ASN A O 1
ATOM 1275 N N . HIS A 1 160 ? 18.284 43.303 -40.762 1.00 40.19 160 HIS A N 1
ATOM 1276 C CA . HIS A 1 160 ? 18.768 43.201 -39.366 1.00 40.19 160 HIS A CA 1
ATOM 1277 C C . HIS A 1 160 ? 19.939 42.231 -39.093 1.00 40.19 160 HIS A C 1
ATOM 1279 O O . HIS A 1 160 ? 19.944 41.466 -38.133 1.00 40.19 160 HIS A O 1
ATOM 1285 N N . LEU A 1 161 ? 21.014 42.358 -39.879 1.00 40.88 161 LEU A N 1
ATOM 1286 C CA . LEU A 1 161 ? 22.346 41.803 -39.583 1.00 40.88 161 LEU A CA 1
ATOM 1287 C C . LEU A 1 161 ? 23.110 42.630 -38.519 1.00 40.88 161 LEU A C 1
ATOM 1289 O O . LEU A 1 161 ? 24.234 43.053 -38.760 1.00 40.88 161 LEU A O 1
ATOM 1293 N N . VAL A 1 162 ? 22.512 42.898 -37.352 1.00 44.78 162 VAL A N 1
ATOM 1294 C CA . VAL A 1 162 ? 23.260 43.454 -36.195 1.00 44.78 162 VAL A CA 1
ATOM 1295 C C . VAL A 1 162 ? 22.813 42.860 -34.841 1.00 44.78 162 VAL A C 1
ATOM 1297 O O . VAL A 1 162 ? 23.568 42.929 -33.884 1.00 44.78 162 VAL A O 1
ATOM 1300 N N . ASP A 1 163 ? 21.654 42.192 -34.746 1.00 43.34 163 ASP A N 1
ATOM 1301 C CA . ASP A 1 163 ? 21.043 41.832 -33.443 1.00 43.34 163 ASP A CA 1
ATOM 1302 C C . ASP A 1 163 ? 21.057 40.321 -33.093 1.00 43.34 163 ASP A C 1
ATOM 1304 O O . ASP A 1 163 ? 20.618 39.907 -32.024 1.00 43.34 163 ASP A O 1
ATOM 1308 N N . SER A 1 164 ? 21.552 39.451 -33.984 1.00 46.31 164 SER A N 1
ATOM 1309 C CA . SER A 1 164 ? 21.409 37.989 -33.812 1.00 46.31 164 SER A CA 1
ATOM 1310 C C . SER A 1 164 ? 22.479 37.328 -32.931 1.00 46.31 164 SER A C 1
ATOM 1312 O O . SER A 1 164 ? 22.250 36.221 -32.450 1.00 46.31 164 SER A O 1
ATOM 1314 N N . GLY A 1 165 ? 23.637 37.966 -32.730 1.00 45.56 165 GLY A N 1
ATOM 1315 C CA . GLY A 1 165 ? 24.694 37.425 -31.863 1.00 45.56 165 GLY A CA 1
ATOM 1316 C C . GLY A 1 165 ? 24.344 37.535 -30.378 1.00 45.56 165 GLY A C 1
ATOM 1317 O O . GLY A 1 165 ? 24.581 36.603 -29.622 1.00 45.56 165 GLY A O 1
ATOM 1318 N N . VAL A 1 166 ? 23.691 38.636 -29.992 1.00 52.53 166 VAL A N 1
ATOM 1319 C CA . VAL A 1 166 ? 23.336 38.942 -28.597 1.00 52.53 166 VAL A CA 1
ATOM 1320 C C . VAL A 1 166 ? 22.184 38.054 -28.112 1.00 52.53 166 VAL A C 1
ATOM 1322 O O . VAL A 1 166 ? 22.281 37.444 -27.055 1.00 52.53 166 VAL A O 1
ATOM 1325 N N . LYS A 1 167 ? 21.156 37.836 -28.947 1.00 56.09 167 LYS A N 1
ATOM 1326 C CA . LYS A 1 167 ? 20.024 36.948 -28.614 1.00 56.09 167 LYS A CA 1
ATOM 1327 C C . LYS A 1 167 ? 20.405 35.483 -28.410 1.00 56.09 167 LYS A C 1
ATOM 1329 O O . LYS A 1 167 ? 19.742 34.796 -27.645 1.00 56.09 167 LYS A O 1
ATOM 1334 N N . SER A 1 168 ? 21.434 34.983 -29.099 1.00 60.22 168 SER A N 1
ATOM 1335 C CA . SER A 1 168 ? 21.881 33.596 -28.917 1.00 60.22 168 SER A CA 1
ATOM 1336 C C . SER A 1 168 ? 22.636 33.407 -27.601 1.00 60.22 168 SER A C 1
ATOM 1338 O O . SER A 1 168 ? 22.538 32.341 -27.001 1.00 60.22 168 SER A O 1
ATOM 1340 N N . GLU A 1 169 ? 23.383 34.420 -27.166 1.00 66.69 169 GLU A N 1
ATOM 1341 C CA . GLU A 1 169 ? 24.086 34.424 -25.882 1.00 66.69 169 GLU A CA 1
ATOM 1342 C C . GLU A 1 169 ? 23.086 34.577 -24.726 1.00 66.69 169 GLU A C 1
ATOM 1344 O O . GLU A 1 169 ? 23.115 33.792 -23.781 1.00 66.69 169 GLU A O 1
ATOM 1349 N N . ASP A 1 170 ? 22.118 35.491 -24.861 1.00 72.50 170 ASP A N 1
ATOM 1350 C CA . ASP A 1 170 ? 21.040 35.690 -23.884 1.00 72.50 170 ASP A CA 1
ATOM 1351 C C . ASP A 1 170 ? 20.174 34.431 -23.716 1.00 72.50 170 ASP A C 1
ATOM 1353 O O . ASP A 1 170 ? 19.859 34.045 -22.592 1.00 72.50 170 ASP A O 1
ATOM 1357 N N . LEU A 1 171 ? 19.856 33.728 -24.811 1.00 72.94 171 LEU A N 1
ATOM 1358 C CA . LEU A 1 171 ? 19.131 32.451 -24.761 1.00 72.94 171 LEU A CA 1
ATOM 1359 C C . LEU A 1 171 ? 19.940 31.339 -24.081 1.00 72.94 171 LEU A C 1
ATOM 1361 O O . LEU A 1 171 ? 19.366 30.500 -23.385 1.00 72.94 171 LEU A O 1
ATOM 1365 N N . LEU A 1 172 ? 21.264 31.307 -24.258 1.00 78.31 172 LEU A N 1
ATOM 1366 C CA . LEU A 1 172 ? 22.127 30.342 -23.569 1.00 78.31 172 LEU A CA 1
ATOM 1367 C C . LEU A 1 172 ? 22.202 30.633 -22.066 1.00 78.31 172 LEU A C 1
ATOM 1369 O O . LEU A 1 172 ? 22.130 29.699 -21.264 1.00 78.31 172 LEU A O 1
ATOM 1373 N N . VAL A 1 173 ? 22.275 31.909 -21.680 1.00 85.06 173 VAL A N 1
ATOM 1374 C CA . VAL A 1 173 ? 22.227 32.344 -20.275 1.00 85.06 173 VAL A CA 1
ATOM 1375 C C . VAL A 1 173 ? 20.866 32.028 -19.651 1.00 85.06 173 VAL A C 1
ATOM 1377 O O . VAL A 1 173 ? 20.810 31.520 -18.531 1.00 85.06 173 VAL A O 1
ATOM 1380 N N . GLU A 1 174 ? 19.769 32.250 -20.375 1.00 81.69 174 GLU A N 1
ATOM 1381 C CA . GLU A 1 174 ? 18.416 31.905 -19.928 1.00 81.69 174 GLU A CA 1
ATOM 1382 C C . GLU A 1 174 ? 18.249 30.389 -19.760 1.00 81.69 174 GLU A C 1
ATOM 1384 O O . GLU A 1 174 ? 17.749 29.933 -18.734 1.00 81.69 174 GLU A O 1
ATOM 1389 N N . THR A 1 175 ? 18.757 29.590 -20.703 1.00 83.00 175 THR A N 1
ATOM 1390 C CA . THR A 1 175 ? 18.722 28.121 -20.612 1.00 83.00 175 THR A CA 1
ATOM 1391 C C . THR A 1 175 ? 19.524 27.624 -19.409 1.00 83.00 175 THR A C 1
ATOM 1393 O O . THR A 1 175 ? 19.055 26.768 -18.660 1.00 83.00 175 THR A O 1
ATOM 1396 N N . HIS A 1 176 ? 20.710 28.190 -19.172 1.00 87.38 176 HIS A N 1
ATOM 1397 C CA . HIS A 1 176 ? 21.523 27.843 -18.009 1.00 87.38 176 HIS A CA 1
ATOM 1398 C C . HIS A 1 176 ? 20.854 28.272 -16.692 1.00 87.38 176 HIS A C 1
ATOM 1400 O O . HIS A 1 176 ? 20.879 27.524 -15.718 1.00 87.38 176 HIS A O 1
ATOM 1406 N N . SER A 1 177 ? 20.206 29.441 -16.665 1.00 90.06 177 SER A N 1
ATOM 1407 C CA . SER A 1 177 ? 19.424 29.925 -15.519 1.00 90.06 177 SER A CA 1
ATOM 1408 C C . SER A 1 177 ? 18.233 29.016 -15.211 1.00 90.06 177 SER A C 1
ATOM 1410 O O . SER A 1 177 ? 17.998 28.680 -14.050 1.00 90.06 177 SER A O 1
ATOM 1412 N N . LEU A 1 178 ? 17.513 28.562 -16.239 1.00 89.19 178 LEU A N 1
ATOM 1413 C CA . LEU A 1 178 ? 16.399 27.625 -16.099 1.00 89.19 178 LEU A CA 1
ATOM 1414 C C . LEU A 1 178 ? 16.869 26.258 -15.594 1.00 89.19 178 LEU A C 1
ATOM 1416 O O . LEU A 1 178 ? 16.233 25.693 -14.706 1.00 89.19 178 LEU A O 1
ATOM 1420 N N . CYS A 1 179 ? 18.000 25.753 -16.093 1.00 89.25 179 CYS A N 1
ATOM 1421 C CA . CYS A 1 179 ? 18.608 24.527 -15.578 1.00 89.25 179 CYS A CA 1
ATOM 1422 C C . CYS A 1 179 ? 18.998 24.664 -14.100 1.00 89.25 179 CYS A C 1
ATOM 1424 O O . CYS A 1 179 ? 18.659 23.789 -13.308 1.00 89.25 179 CYS A O 1
ATOM 1426 N N . SER A 1 180 ? 19.628 25.774 -13.701 1.00 90.75 180 SER A N 1
ATOM 1427 C CA . SER A 1 180 ? 19.969 26.021 -12.294 1.00 90.75 180 SER A CA 1
ATOM 1428 C C . SER A 1 180 ? 18.730 26.190 -11.407 1.00 90.75 180 SER A C 1
ATOM 1430 O O . SER A 1 180 ? 18.718 25.718 -10.274 1.00 90.75 180 SER A O 1
ATOM 1432 N N . GLN A 1 181 ? 17.662 26.823 -11.901 1.00 92.12 181 GLN A N 1
ATOM 1433 C CA . GLN A 1 181 ? 16.391 26.903 -11.173 1.00 92.12 181 GLN A CA 1
ATOM 1434 C C . GLN A 1 181 ? 15.751 25.525 -10.997 1.00 92.12 181 GLN A C 1
ATOM 1436 O O . GLN A 1 181 ? 15.278 25.216 -9.907 1.00 92.12 181 GLN A O 1
ATOM 1441 N N . LEU A 1 182 ? 15.769 24.684 -12.033 1.00 91.62 182 LEU A N 1
ATOM 1442 C CA . LEU A 1 182 ? 15.255 23.319 -11.957 1.00 91.62 182 LEU A CA 1
ATOM 1443 C C . LEU A 1 182 ? 16.056 22.468 -10.964 1.00 91.62 182 LEU A C 1
ATOM 1445 O O . LEU A 1 182 ? 15.461 21.750 -10.164 1.00 91.62 182 LEU A O 1
ATOM 1449 N N . GLU A 1 183 ? 17.384 22.578 -10.985 1.00 90.88 183 GLU A N 1
ATOM 1450 C CA . GLU A 1 183 ? 18.273 21.881 -10.053 1.00 90.88 183 GLU A CA 1
ATOM 1451 C C . GLU A 1 183 ? 18.002 22.304 -8.603 1.00 90.88 183 GLU A C 1
ATOM 1453 O O . GLU A 1 183 ? 17.822 21.447 -7.739 1.00 90.88 183 GLU A O 1
ATOM 1458 N N . ASN A 1 184 ? 17.853 23.607 -8.346 1.00 92.00 184 ASN A N 1
ATOM 1459 C CA . ASN A 1 184 ? 17.501 24.117 -7.019 1.00 92.00 184 ASN A CA 1
ATOM 1460 C C . ASN A 1 184 ? 16.128 23.614 -6.552 1.00 92.00 184 ASN A C 1
ATOM 1462 O O . ASN A 1 184 ? 16.002 23.143 -5.426 1.00 92.00 184 ASN A O 1
ATOM 1466 N N . VAL A 1 185 ? 15.111 23.636 -7.422 1.00 93.56 185 VAL A N 1
ATOM 1467 C CA . VAL A 1 185 ? 13.769 23.123 -7.094 1.00 93.56 185 VAL A CA 1
ATOM 1468 C C . VAL A 1 185 ? 13.801 21.620 -6.814 1.00 93.56 185 VAL A C 1
ATOM 1470 O O . VAL A 1 185 ? 13.120 21.153 -5.901 1.00 93.56 185 VAL A O 1
ATOM 1473 N N . MET A 1 186 ? 14.595 20.849 -7.559 1.00 89.00 186 MET A N 1
ATOM 1474 C CA . MET A 1 186 ? 14.783 19.423 -7.292 1.00 89.00 186 MET A CA 1
ATOM 1475 C C . MET A 1 186 ? 15.451 19.183 -5.938 1.00 89.00 186 MET A C 1
ATOM 1477 O O . MET 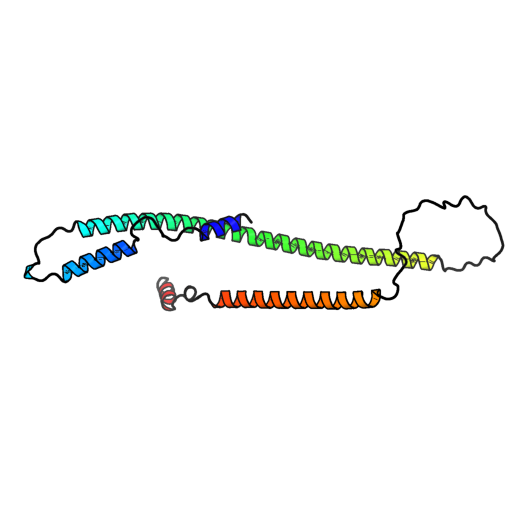A 1 186 ? 14.967 18.352 -5.172 1.00 89.00 186 MET A O 1
ATOM 1481 N N . VAL A 1 187 ? 16.520 19.919 -5.625 1.00 89.38 187 VAL A N 1
ATOM 1482 C CA . VAL A 1 187 ? 17.226 19.815 -4.340 1.00 89.38 187 VAL A CA 1
ATOM 1483 C C . VAL A 1 187 ? 16.308 20.196 -3.178 1.00 89.38 187 VAL A C 1
ATOM 1485 O O . V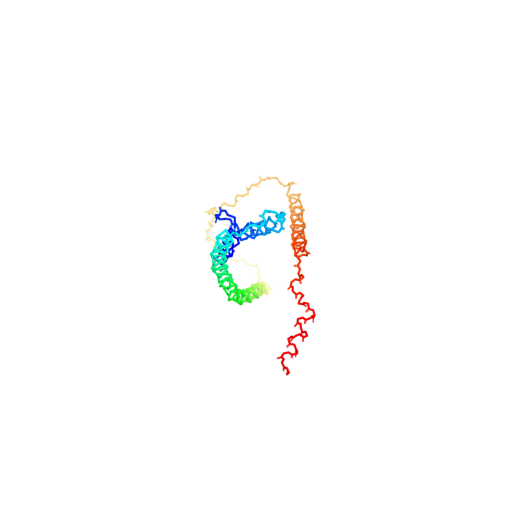AL A 1 187 ? 16.241 19.453 -2.200 1.00 89.38 187 VAL A O 1
ATOM 1488 N N . ASP A 1 188 ? 15.547 21.284 -3.299 1.00 87.31 188 ASP A N 1
ATOM 1489 C CA . ASP A 1 188 ? 14.580 21.707 -2.280 1.00 87.31 188 ASP A CA 1
ATOM 1490 C C . ASP A 1 188 ? 13.461 20.673 -2.103 1.00 87.31 188 ASP A C 1
ATOM 1492 O O . ASP A 1 188 ? 13.120 20.320 -0.977 1.00 87.31 188 ASP A O 1
ATOM 1496 N N . THR A 1 189 ? 12.951 20.098 -3.196 1.00 84.44 189 THR A N 1
ATOM 1497 C CA . THR A 1 189 ? 11.924 19.044 -3.137 1.00 84.44 189 THR A CA 1
ATOM 1498 C C . THR A 1 189 ? 12.457 17.774 -2.469 1.00 84.44 189 THR A C 1
ATOM 1500 O O . THR A 1 189 ? 11.757 17.158 -1.666 1.00 84.44 189 THR A O 1
ATOM 1503 N N . MET A 1 190 ? 13.697 17.375 -2.770 1.00 81.19 190 MET A N 1
ATOM 1504 C CA . MET A 1 190 ? 14.343 16.223 -2.133 1.00 81.19 190 MET A CA 1
ATOM 1505 C C . MET A 1 190 ? 14.580 16.464 -0.642 1.00 81.19 190 MET A C 1
ATOM 1507 O O . MET A 1 190 ? 14.366 15.564 0.167 1.00 81.19 190 MET A O 1
ATOM 1511 N N . LYS A 1 191 ? 14.969 17.685 -0.271 1.00 78.50 191 LYS A N 1
ATOM 1512 C CA . LYS A 1 191 ? 15.198 18.077 1.117 1.00 78.50 191 LYS A CA 1
ATOM 1513 C C . LYS A 1 191 ? 13.895 18.147 1.918 1.00 78.50 191 LYS A C 1
ATOM 1515 O O . LYS A 1 191 ? 13.844 17.631 3.031 1.00 78.50 191 LYS A O 1
ATOM 1520 N N . ASP A 1 192 ? 12.825 18.700 1.349 1.00 74.38 192 ASP A N 1
ATOM 1521 C CA . ASP A 1 192 ? 11.489 18.696 1.961 1.00 74.38 192 ASP A CA 1
ATOM 1522 C C . ASP A 1 192 ? 10.936 17.272 2.100 1.00 74.38 192 ASP A C 1
ATOM 1524 O O . ASP A 1 192 ? 10.333 16.932 3.121 1.00 74.38 192 ASP A O 1
ATOM 1528 N N . GLN A 1 193 ? 11.191 16.403 1.117 1.00 72.00 193 GLN A N 1
ATOM 1529 C CA . GLN A 1 193 ? 10.849 14.986 1.201 1.00 72.00 193 GLN A CA 1
ATOM 1530 C C . GLN A 1 193 ? 11.636 14.283 2.319 1.00 72.00 193 GLN A C 1
ATOM 1532 O O . GLN A 1 193 ? 11.042 13.548 3.107 1.00 72.00 193 GLN A O 1
ATOM 1537 N N . GLU A 1 194 ? 12.943 14.522 2.438 1.00 66.62 194 GLU A N 1
ATOM 1538 C CA . GLU A 1 194 ? 13.780 13.952 3.500 1.00 66.62 194 GLU A CA 1
ATOM 1539 C C . GLU A 1 194 ? 13.344 14.448 4.886 1.00 66.62 194 GLU A C 1
ATOM 1541 O O . GLU A 1 194 ? 13.144 13.643 5.796 1.00 66.62 194 GLU A O 1
ATOM 1546 N N . HIS A 1 195 ? 13.081 15.747 5.042 1.00 61.00 195 HIS A N 1
ATOM 1547 C CA . HIS A 1 195 ? 12.532 16.308 6.276 1.00 61.00 195 HIS A CA 1
ATOM 1548 C C . HIS A 1 195 ? 11.147 15.738 6.608 1.00 61.00 195 HIS A C 1
ATOM 1550 O O . HIS A 1 195 ? 10.867 15.470 7.780 1.00 61.00 195 HIS A O 1
ATOM 1556 N N . SER A 1 196 ? 10.307 15.482 5.601 1.00 64.31 196 SER A N 1
ATOM 1557 C CA . SER A 1 196 ? 9.019 14.807 5.777 1.00 64.31 196 SER A CA 1
ATOM 1558 C C . SER A 1 196 ? 9.173 13.340 6.186 1.00 64.31 196 SER A C 1
ATOM 1560 O O . SER A 1 196 ? 8.336 12.858 6.936 1.00 64.31 196 SER A O 1
ATOM 1562 N N . PHE A 1 197 ? 10.201 12.616 5.734 1.00 57.62 197 PHE A N 1
ATOM 1563 C CA . PHE A 1 197 ? 10.459 11.231 6.162 1.00 57.62 197 PHE A CA 1
ATOM 1564 C C . PHE A 1 197 ? 11.110 11.147 7.552 1.00 57.62 197 PHE A C 1
ATOM 1566 O O . PHE A 1 197 ? 10.825 10.211 8.301 1.00 57.62 197 PHE A O 1
ATOM 1573 N N . MET A 1 198 ? 11.950 12.124 7.910 1.00 60.44 198 MET A N 1
ATOM 1574 C CA . MET A 1 198 ? 12.639 12.208 9.207 1.00 60.44 198 MET A CA 1
ATOM 1575 C C . MET A 1 198 ? 11.747 12.724 10.348 1.00 60.44 198 MET A C 1
ATOM 1577 O O . MET A 1 198 ? 12.103 12.580 11.514 1.00 60.44 198 MET A O 1
ATOM 1581 N N . THR A 1 199 ? 10.592 13.322 10.039 1.00 63.00 199 THR A N 1
ATOM 1582 C CA . THR A 1 199 ? 9.587 13.747 11.033 1.00 63.00 199 THR A CA 1
ATOM 1583 C C . THR A 1 199 ? 8.570 12.659 11.382 1.00 63.00 199 THR A C 1
ATOM 1585 O O . THR A 1 199 ? 7.812 12.831 12.338 1.00 63.00 199 THR A O 1
ATOM 1588 N N . LEU A 1 200 ? 8.550 11.534 10.656 1.00 69.19 200 LEU A N 1
ATOM 1589 C CA . LEU A 1 200 ? 7.766 10.371 11.062 1.00 69.19 200 LEU A CA 1
ATOM 1590 C C . LEU A 1 200 ? 8.513 9.595 12.151 1.00 69.19 200 LEU A C 1
ATOM 1592 O O . LEU A 1 200 ? 9.652 9.178 11.967 1.00 69.19 200 LEU A O 1
ATOM 1596 N N . ASP A 1 201 ? 7.842 9.387 13.283 1.00 62.31 201 ASP A N 1
ATOM 1597 C CA . ASP A 1 201 ? 8.332 8.527 14.354 1.00 62.31 201 ASP A CA 1
ATOM 1598 C C . ASP A 1 201 ? 8.275 7.055 13.908 1.00 62.31 201 ASP A C 1
ATOM 1600 O O . ASP A 1 201 ? 7.202 6.506 13.636 1.00 62.31 201 ASP A O 1
ATOM 1604 N N . TRP A 1 202 ? 9.446 6.426 13.808 1.00 70.12 202 TRP A N 1
ATOM 1605 C CA . TRP A 1 202 ? 9.617 5.014 13.456 1.00 70.12 202 TRP A CA 1
ATOM 1606 C C . TRP A 1 202 ? 9.755 4.112 14.691 1.00 70.12 202 TRP A C 1
ATOM 1608 O O . TRP A 1 202 ? 10.065 2.931 14.544 1.00 70.12 202 TRP A O 1
ATOM 1618 N N . SER A 1 203 ? 9.492 4.624 15.899 1.00 67.81 203 SER A N 1
ATOM 1619 C CA . SER A 1 203 ? 9.566 3.874 17.164 1.00 67.81 203 SER A CA 1
ATOM 1620 C C . SER A 1 203 ? 8.731 2.585 17.189 1.00 67.81 203 SER A C 1
ATOM 1622 O O . SER A 1 203 ? 9.036 1.664 17.937 1.00 67.81 203 SER A O 1
ATOM 1624 N N . TRP A 1 204 ? 7.717 2.462 16.329 1.00 61.94 204 TRP A N 1
ATOM 1625 C CA . TRP A 1 204 ? 6.899 1.254 16.163 1.00 61.94 204 TRP A CA 1
ATOM 1626 C C . TRP A 1 204 ? 7.564 0.137 15.331 1.00 61.94 204 TRP A C 1
ATOM 1628 O O . TRP A 1 204 ? 7.063 -0.988 15.329 1.00 61.94 204 TRP A O 1
ATOM 1638 N N . LEU A 1 205 ? 8.668 0.414 14.621 1.00 57.41 205 LEU A N 1
ATOM 1639 C CA . LEU A 1 205 ? 9.505 -0.607 13.966 1.00 57.41 205 LEU A CA 1
ATOM 1640 C C . LEU A 1 205 ? 10.509 -1.242 14.938 1.00 57.41 205 LEU A C 1
ATOM 1642 O O . LEU A 1 205 ? 10.985 -2.357 14.702 1.00 57.41 205 LEU A O 1
ATOM 1646 N N . GLU A 1 206 ? 10.818 -0.558 16.037 1.00 58.78 206 GLU A N 1
ATOM 1647 C CA . GLU A 1 206 ? 11.641 -1.093 17.112 1.00 58.78 206 GLU A CA 1
ATOM 1648 C C . GLU A 1 206 ? 10.764 -1.913 18.058 1.00 58.78 206 GLU A C 1
ATOM 1650 O O . GLU A 1 206 ? 10.223 -1.427 19.047 1.00 58.78 206 GLU A O 1
ATOM 1655 N N . LEU A 1 207 ? 10.622 -3.202 17.746 1.00 55.03 207 LEU A N 1
ATOM 1656 C CA . LEU A 1 207 ? 10.122 -4.177 18.714 1.00 55.03 207 LEU A CA 1
ATOM 1657 C C . LEU A 1 207 ? 10.954 -4.060 20.005 1.00 55.03 207 LEU A C 1
ATOM 1659 O O . LEU A 1 207 ? 12.179 -4.232 19.940 1.00 55.03 207 LEU A O 1
ATOM 1663 N N . PRO A 1 208 ? 10.331 -3.810 21.172 1.00 64.44 208 PRO A N 1
ATOM 1664 C CA . PRO A 1 208 ? 11.037 -3.794 22.442 1.00 64.44 208 PRO A CA 1
ATOM 1665 C C . PRO A 1 208 ? 11.810 -5.102 22.602 1.00 64.44 208 PRO A C 1
ATOM 1667 O O . PRO A 1 208 ? 11.269 -6.186 22.380 1.00 64.44 208 PRO A O 1
ATOM 1670 N N . ALA A 1 209 ? 13.080 -5.025 23.005 1.00 58.59 209 ALA A N 1
ATOM 1671 C CA . ALA A 1 209 ? 13.952 -6.195 23.152 1.00 58.59 209 ALA A CA 1
ATOM 1672 C C . ALA A 1 209 ? 13.364 -7.304 24.061 1.00 58.59 209 ALA A C 1
ATOM 1674 O O . ALA A 1 209 ? 13.772 -8.464 23.971 1.00 58.59 209 ALA A O 1
ATOM 1675 N N . GLU A 1 210 ? 12.379 -6.969 24.899 1.00 58.31 210 GLU A N 1
ATOM 1676 C CA . GLU A 1 210 ? 11.603 -7.922 25.699 1.00 58.31 210 GLU A CA 1
ATOM 1677 C C . GLU A 1 210 ? 10.725 -8.877 24.866 1.00 58.31 210 GLU A C 1
ATOM 1679 O O . GLU A 1 210 ? 10.600 -10.051 25.222 1.00 58.31 210 GLU A O 1
ATOM 1684 N N . GLU A 1 211 ? 10.161 -8.435 23.737 1.00 57.31 211 GLU A N 1
ATOM 1685 C CA . GLU A 1 211 ? 9.299 -9.271 22.884 1.00 57.31 211 GLU A CA 1
ATOM 1686 C C . GLU A 1 211 ? 10.100 -10.291 22.063 1.00 57.31 211 GLU A C 1
ATOM 1688 O O . GLU A 1 211 ? 9.652 -11.425 21.882 1.00 57.31 211 GLU A O 1
ATOM 1693 N N . ARG A 1 212 ? 11.337 -9.953 21.664 1.00 57.53 212 ARG A N 1
ATOM 1694 C CA . ARG A 1 212 ? 12.263 -10.908 21.022 1.00 57.53 212 ARG A CA 1
ATOM 1695 C C . ARG A 1 212 ? 12.637 -12.066 21.948 1.00 57.53 212 ARG A C 1
ATOM 1697 O O . ARG A 1 212 ? 12.604 -13.215 21.518 1.00 57.53 212 ARG A O 1
ATOM 1704 N N . LYS A 1 213 ? 12.917 -11.788 23.228 1.00 54.38 213 LYS A N 1
ATOM 1705 C CA . LYS A 1 213 ? 13.246 -12.836 24.213 1.00 54.38 213 LYS A CA 1
ATOM 1706 C C . LYS A 1 213 ? 12.067 -13.758 24.526 1.00 54.38 213 LYS A C 1
ATOM 1708 O O . LYS A 1 213 ? 12.278 -14.948 24.748 1.00 54.38 213 LYS A O 1
ATOM 1713 N N . ARG A 1 214 ? 10.831 -13.241 24.529 1.00 54.44 214 ARG A N 1
ATOM 1714 C CA . ARG A 1 214 ? 9.632 -14.079 24.711 1.00 54.44 214 ARG A CA 1
ATOM 1715 C C . ARG A 1 214 ? 9.397 -15.020 23.532 1.00 54.44 214 ARG A C 1
ATOM 1717 O O . ARG A 1 214 ? 9.027 -16.170 23.751 1.00 54.44 214 ARG A O 1
ATOM 1724 N N . LEU A 1 215 ? 9.642 -14.565 22.304 1.00 56.34 215 LEU A N 1
ATOM 1725 C CA . LEU A 1 215 ? 9.498 -15.401 21.109 1.00 56.34 215 LEU A CA 1
ATOM 1726 C C . LEU A 1 215 ? 10.527 -16.543 21.067 1.00 56.34 215 LEU A C 1
ATOM 1728 O O . LEU A 1 215 ? 10.161 -17.662 20.723 1.00 56.34 215 LEU A O 1
ATOM 1732 N N . GLU A 1 216 ? 11.765 -16.304 21.505 1.00 55.62 216 GLU A N 1
ATOM 1733 C CA . GLU A 1 216 ? 12.803 -17.347 21.577 1.00 55.62 216 GLU A CA 1
ATOM 1734 C C . GLU A 1 216 ? 12.570 -18.365 22.710 1.00 55.62 216 GLU A C 1
ATOM 1736 O O . GLU A 1 216 ? 12.893 -19.539 22.555 1.00 55.62 216 GLU A O 1
ATOM 1741 N N . GLN A 1 217 ? 11.955 -17.964 23.830 1.00 53.97 217 GLN A N 1
ATOM 1742 C CA . GLN A 1 217 ? 11.637 -18.885 24.934 1.00 53.97 217 GLN A CA 1
ATOM 1743 C C . GLN A 1 217 ? 10.391 -19.748 24.704 1.00 53.97 217 GLN A C 1
ATOM 1745 O O . GLN A 1 217 ? 10.202 -20.725 25.419 1.00 53.97 217 GLN A O 1
ATOM 1750 N N . THR A 1 218 ? 9.546 -19.421 23.723 1.00 53.22 218 THR A N 1
ATOM 1751 C CA . THR A 1 218 ? 8.323 -20.201 23.436 1.00 53.22 218 THR A CA 1
ATOM 1752 C C . THR A 1 218 ? 8.569 -21.318 22.405 1.00 53.22 218 THR A C 1
ATOM 1754 O O . THR A 1 218 ? 7.652 -22.061 22.067 1.00 53.22 218 THR A O 1
ATOM 1757 N N . GLN A 1 219 ? 9.801 -21.446 21.896 1.00 51.94 219 GLN A N 1
ATOM 1758 C CA . GLN A 1 219 ? 10.202 -22.450 20.900 1.00 51.94 219 GLN A CA 1
ATOM 1759 C C . GLN A 1 219 ? 11.120 -23.562 21.449 1.00 51.94 219 GLN A C 1
ATOM 1761 O O . GLN A 1 219 ? 11.628 -24.357 20.660 1.00 51.94 219 GLN A O 1
ATOM 1766 N N . MET A 1 220 ? 11.303 -23.642 22.773 1.00 42.34 220 MET A N 1
ATOM 1767 C CA . MET A 1 220 ? 12.031 -24.717 23.469 1.00 42.34 220 MET A CA 1
ATOM 1768 C C . MET A 1 220 ? 11.106 -25.503 24.393 1.00 42.34 220 MET A C 1
ATOM 1770 O O . MET A 1 220 ? 10.395 -24.855 25.193 1.00 42.34 220 MET A O 1
#

Mean predicted aligned error: 19.72 Å

Solvent-accessible surface area (backbone atoms only — not comparable to full-atom values): 13537 Å² total; per-residue (Å²): 109,70,67,57,51,56,54,53,53,64,70,63,56,75,85,81,80,84,84,73,82,47,69,67,49,45,49,52,51,53,53,50,53,51,48,56,63,68,69,52,54,78,94,71,68,65,93,77,85,61,63,68,62,52,51,45,49,54,52,40,52,57,50,48,54,52,52,50,54,50,50,52,53,50,52,52,54,51,51,51,52,50,51,53,49,63,64,45,49,62,56,53,53,51,53,54,53,50,52,51,53,49,51,54,49,52,54,53,50,50,52,48,51,53,53,50,54,51,50,53,50,54,51,55,57,56,69,73,69,56,84,83,82,70,82,93,75,88,78,91,75,79,85,78,79,83,85,78,84,81,84,77,83,75,81,72,81,87,79,71,98,80,61,66,70,60,56,55,52,52,50,50,54,48,52,52,50,50,50,52,49,50,50,50,52,49,52,51,52,53,49,53,49,49,54,58,59,71,69,54,84,61,70,86,77,58,71,57,73,68,59,60,55,52,60,62,60,73,76,111

Foldseek 3Di:
DVLVVLVVVLVPDDPDPDDDQALVNLVVVLVVVVVVLVPDDPVPDDDDDCVVVVVSVVSSVVNVVVVVVVVVVSVVSVVVSVVVVVVVVVVVVVVVVVVVVVVVVVVVVVVVVVVVVVVVVVVVVVVVPDDPPDDDDDDDDDDDDDPDDDDPDPDDPPDDPPPPVVVVVVVVVVVVVVVVVVVVVVVVVVVVVVVVVVPDDPVVVDDPPVVVVVVVVVVD